Protein AF-A0A017SYC3-F1 (afdb_monomer_lite)

Secondary structure (DSSP, 8-state):
-GGGGS---HHHHHHHHHHHHHHHHHHHS--SGGGHHHHHHHHHHHTT---HHHHHHHH-SS-HHHHHHHHHHHHHHHHHHHHS-HHHHHHHHHHHHHHHHHH-SS-TT-------SSSS-TTSTTHHHHTTS---HHHHHHHHHHHHHTPPPPPPHHHHHHHHHHHHHHHHHHHHHHHHHHSSS--TTGGGSPPTT---TTS----SHHHHHHHHHHHHHHHGGGS-HHHHHHHHHHHHH-SPP--

Foldseek 3Di:
DLVVVDPADPVLVVQLVVLVVVLVVLVVPDPPLCLQLLLLLLVCLLVLAFDLVNSLVSNDDCDPSNVVSLVSQQVSLVSNLVSDDLVRLVSSLVVVLVVDVVQPPPRPPPDDPDDDPDAQDPPDPCRVLVVPFPDDPVLRVQLSVLVVVVDDDDDDPVLVVLQVVVVVVVSVVVSVLSVLSSDPDHRSSVSSDDPPPPDRPDPPDDPDPSVSSSVVSVSSNSSSNSDDSVRSNSSSVCSSVDDDPDD

InterPro domains:
  IPR012899 LTXXQ motif family protein [PF07813] (4-93)

Sequence (247 aa):
MALHELDLTDAQESAIEGALETLRAGMKGERPEGRAPFAVLAAGVRAGKVDVAAVVAKAGTPGAGFEAHRAAVANALQTLHATLTKEQRRALVDTLAARAEAHGPHGKGAGKQGERAGGPPPGGPLGHLLGRLDLDEDQQEAIARVLEADTPAPPSAADHEAMKQHVEAMRVEMRARLESFAADTFDARTFLAPPAGDKAPGGAGVHGPAAHLERMAKTLAAVVPLLEPEQREALAKDLEQGPPRRH

Radius of gyration: 22.49 Å; chains: 1; bounding box: 50×44×57 Å

Organism: NCBI:txid1192034

Structure (mmCIF, N/CA/C/O backbone):
data_AF-A0A017SYC3-F1
#
_entry.id   AF-A0A017SYC3-F1
#
loop_
_atom_site.group_PDB
_atom_site.id
_atom_site.type_symbol
_atom_site.label_atom_id
_atom_site.label_alt_id
_atom_site.label_comp_id
_atom_site.label_asym_id
_atom_site.label_entity_id
_atom_site.label_seq_id
_atom_site.pdbx_PDB_ins_code
_atom_site.Cartn_x
_atom_site.Cartn_y
_atom_site.Cartn_z
_atom_site.occupancy
_atom_site.B_iso_or_equiv
_atom_site.auth_seq_id
_atom_site.auth_comp_id
_atom_site.auth_asym_id
_atom_site.auth_atom_id
_atom_site.pdbx_PDB_model_num
ATOM 1 N N . MET A 1 1 ? 1.951 1.154 17.985 1.00 53.62 1 MET A N 1
ATOM 2 C CA . MET A 1 1 ? 0.527 1.104 17.579 1.00 53.62 1 MET A CA 1
ATOM 3 C C . MET A 1 1 ? -0.288 1.837 18.634 1.00 53.62 1 MET A C 1
ATOM 5 O O . MET A 1 1 ? 0.074 1.710 19.793 1.00 53.62 1 MET A O 1
ATOM 9 N N . ALA A 1 2 ? -1.343 2.570 18.260 1.00 64.69 2 ALA A N 1
ATOM 10 C CA . ALA A 1 2 ? -2.179 3.349 19.194 1.00 64.69 2 ALA A CA 1
ATOM 11 C C . ALA A 1 2 ? -2.864 2.497 20.287 1.00 64.69 2 ALA A C 1
ATOM 13 O O . ALA A 1 2 ? -3.232 3.013 21.331 1.00 64.69 2 ALA A O 1
ATOM 14 N N . LEU A 1 3 ? -2.981 1.182 20.074 1.00 67.62 3 LEU A N 1
ATOM 15 C CA . LEU A 1 3 ? -3.548 0.243 21.047 1.00 67.62 3 LEU A CA 1
ATOM 16 C C . LEU A 1 3 ? -2.735 0.122 22.347 1.00 67.62 3 LEU A C 1
ATOM 18 O O . LEU A 1 3 ? -3.328 -0.154 23.378 1.00 67.62 3 LEU A O 1
ATOM 22 N N . HIS A 1 4 ? -1.417 0.365 22.325 1.00 69.56 4 HIS A N 1
ATOM 23 C CA . HIS A 1 4 ? -0.579 0.306 23.538 1.00 69.56 4 HIS A CA 1
ATOM 24 C C . HIS A 1 4 ? -0.760 1.515 24.467 1.00 69.56 4 HIS A C 1
ATOM 26 O O . HIS A 1 4 ? -0.193 1.542 25.552 1.00 69.56 4 HIS A O 1
ATOM 32 N N . GLU A 1 5 ? -1.488 2.537 24.016 1.00 72.62 5 GLU A N 1
ATOM 33 C CA . GLU A 1 5 ? -1.791 3.735 24.805 1.00 72.62 5 GLU A CA 1
ATOM 34 C C . GLU A 1 5 ? -3.142 3.608 25.530 1.00 72.62 5 GLU A C 1
ATOM 36 O O . GLU A 1 5 ? -3.499 4.483 26.316 1.00 72.62 5 GLU A O 1
ATOM 41 N N . LEU A 1 6 ? -3.895 2.529 25.275 1.00 80.56 6 LEU A N 1
ATOM 42 C CA . LEU A 1 6 ? -5.136 2.219 25.978 1.00 80.56 6 LEU A CA 1
ATOM 43 C C . LEU A 1 6 ? -4.842 1.370 27.216 1.00 80.56 6 LEU A C 1
ATOM 45 O O . LEU A 1 6 ? -4.054 0.430 27.155 1.00 80.56 6 LEU A O 1
ATOM 49 N N . ASP A 1 7 ? -5.540 1.667 28.310 1.00 81.50 7 ASP A N 1
ATOM 50 C CA . ASP A 1 7 ? -5.563 0.810 29.494 1.00 81.50 7 ASP A CA 1
ATOM 51 C C . ASP A 1 7 ? -6.500 -0.377 29.224 1.00 81.50 7 ASP A C 1
ATOM 53 O O . ASP A 1 7 ? -7.728 -0.231 29.235 1.00 81.50 7 ASP A O 1
ATOM 57 N N . LEU A 1 8 ? -5.917 -1.516 28.847 1.00 85.50 8 LEU A N 1
ATOM 58 C CA . LEU A 1 8 ? -6.618 -2.750 28.496 1.00 85.50 8 LEU A CA 1
ATOM 59 C C . LEU A 1 8 ? -6.483 -3.760 29.634 1.00 85.50 8 LEU A C 1
ATOM 61 O O . LEU A 1 8 ? -5.422 -3.906 30.229 1.00 85.50 8 LEU A O 1
ATOM 65 N N . THR A 1 9 ? -7.551 -4.507 29.899 1.00 85.50 9 THR A N 1
ATOM 66 C CA . THR A 1 9 ? -7.460 -5.677 30.787 1.00 85.50 9 THR A CA 1
ATOM 67 C C . THR A 1 9 ? -6.737 -6.832 30.085 1.00 85.50 9 THR A C 1
ATOM 69 O O . THR A 1 9 ? -6.842 -6.962 28.864 1.00 85.50 9 THR A O 1
ATOM 72 N N . ASP A 1 10 ? -6.113 -7.739 30.844 1.00 84.44 10 ASP A N 1
ATOM 73 C CA . ASP A 1 10 ? -5.437 -8.936 30.304 1.00 84.44 10 ASP A CA 1
ATOM 74 C C . ASP A 1 10 ? -6.336 -9.753 29.355 1.00 84.44 10 ASP A C 1
ATOM 76 O O . ASP A 1 10 ? -5.899 -10.274 28.327 1.00 84.44 10 ASP A O 1
ATOM 80 N N . ALA A 1 11 ? -7.633 -9.837 29.674 1.00 83.44 11 ALA A N 1
ATOM 81 C CA . ALA A 1 11 ? -8.617 -10.528 28.846 1.00 83.44 11 ALA A CA 1
ATOM 82 C C . ALA A 1 11 ? -8.867 -9.811 27.506 1.00 83.44 11 ALA A C 1
ATOM 84 O O . ALA A 1 11 ? -9.026 -10.468 26.475 1.00 83.44 11 ALA A O 1
ATOM 85 N N . GLN A 1 12 ? -8.890 -8.474 27.504 1.00 84.56 12 GLN A N 1
ATOM 86 C CA . GLN A 1 12 ? -9.028 -7.678 26.281 1.00 84.56 12 GLN A CA 1
ATOM 87 C C . GLN A 1 12 ? -7.766 -7.768 25.423 1.00 84.56 12 GLN A C 1
ATOM 89 O O . GLN A 1 12 ? -7.869 -7.948 24.210 1.00 84.56 12 GLN A O 1
ATOM 94 N N . GLU A 1 13 ? -6.587 -7.683 26.042 1.00 85.19 13 GLU A N 1
ATOM 95 C CA . GLU A 1 13 ? -5.305 -7.796 25.347 1.00 85.19 13 GLU A CA 1
ATOM 96 C C . GLU A 1 13 ? -5.176 -9.156 24.653 1.00 85.19 13 GLU A C 1
ATOM 98 O O . GLU A 1 13 ? -4.945 -9.206 23.444 1.00 85.19 13 GLU A O 1
ATOM 103 N N . SER A 1 14 ? -5.459 -10.248 25.369 1.00 86.31 14 SER A N 1
ATOM 104 C CA . SER A 1 14 ? -5.422 -11.603 24.812 1.00 86.31 14 SER A CA 1
ATOM 105 C C . SER A 1 14 ? -6.391 -11.791 23.635 1.00 86.31 14 SER A C 1
ATOM 107 O O . SER A 1 14 ? -6.024 -12.367 22.607 1.00 86.31 14 SER A O 1
ATOM 109 N N . ALA A 1 15 ? -7.618 -11.268 23.734 1.00 84.81 15 ALA A N 1
ATOM 110 C CA . ALA A 1 15 ? -8.607 -11.366 22.659 1.00 84.81 15 ALA A CA 1
ATOM 111 C C . ALA A 1 15 ? -8.194 -10.571 21.404 1.00 84.81 15 ALA A C 1
ATOM 113 O O . ALA A 1 15 ? -8.348 -11.053 20.276 1.00 84.81 15 ALA A O 1
ATOM 114 N N . ILE A 1 16 ? -7.649 -9.364 21.591 1.00 87.06 16 ILE A N 1
ATOM 115 C CA . ILE A 1 16 ? -7.169 -8.510 20.497 1.00 87.06 16 ILE A CA 1
ATOM 116 C C . ILE A 1 16 ? -5.940 -9.137 19.837 1.00 87.06 16 ILE A C 1
ATOM 118 O O . ILE A 1 16 ? -5.869 -9.198 18.607 1.00 87.06 16 ILE A O 1
ATOM 122 N N . GLU A 1 17 ? -4.991 -9.638 20.624 1.00 86.19 17 GLU A N 1
ATOM 123 C CA . GLU A 1 17 ? -3.798 -10.299 20.106 1.00 86.19 17 GLU A CA 1
ATOM 124 C C . GLU A 1 17 ? -4.161 -11.544 19.291 1.00 86.19 17 GLU A C 1
ATOM 126 O O . GLU A 1 17 ? -3.721 -11.656 18.147 1.00 86.19 17 GLU A O 1
ATOM 131 N N . GLY A 1 18 ? -5.058 -12.402 19.788 1.00 85.00 18 GLY A N 1
ATOM 132 C CA . GLY A 1 18 ? -5.526 -13.580 19.049 1.00 85.00 18 GLY A CA 1
ATOM 133 C C . GLY A 1 18 ? -6.188 -13.236 17.705 1.00 85.00 18 GLY A C 1
ATOM 134 O O . GLY A 1 18 ? -5.962 -13.914 16.693 1.00 85.00 18 GLY A O 1
ATOM 135 N N . ALA A 1 19 ? -6.954 -12.141 17.643 1.00 85.25 19 ALA A N 1
ATOM 136 C CA . ALA A 1 19 ? -7.528 -11.648 16.389 1.00 85.25 19 ALA A CA 1
ATOM 137 C C . ALA A 1 19 ? -6.443 -11.155 15.411 1.00 85.25 19 ALA A C 1
ATOM 139 O O . ALA A 1 19 ? -6.491 -11.459 14.213 1.00 85.25 19 ALA A O 1
ATOM 140 N N . LEU A 1 20 ? -5.433 -10.435 15.911 1.00 84.19 20 LEU A N 1
ATOM 141 C CA . LEU A 1 20 ? -4.301 -9.961 15.110 1.00 84.19 20 LEU A CA 1
ATOM 142 C C . LEU A 1 20 ? -3.403 -11.109 14.637 1.00 84.19 20 LEU A C 1
ATOM 144 O O . LEU A 1 20 ? -2.907 -11.071 13.510 1.00 84.19 20 LEU A O 1
ATOM 148 N N . GLU A 1 21 ? -3.190 -12.135 15.453 1.00 83.88 21 GLU A N 1
ATOM 149 C CA . GLU A 1 21 ? -2.443 -13.333 15.073 1.00 83.88 21 GLU A CA 1
ATOM 150 C C . GLU A 1 21 ? -3.157 -14.126 13.987 1.00 83.88 21 GLU A C 1
ATOM 152 O O . GLU A 1 21 ? -2.521 -14.505 13.005 1.00 83.88 21 GLU A O 1
ATOM 157 N N . THR A 1 22 ? -4.475 -14.291 14.097 1.00 81.62 22 THR A N 1
ATOM 158 C CA . THR A 1 22 ? -5.296 -14.928 13.057 1.00 81.62 22 THR A CA 1
ATOM 159 C C . THR A 1 22 ? -5.178 -14.174 11.731 1.00 81.62 22 THR A C 1
ATOM 161 O O . THR A 1 22 ? -4.938 -14.780 10.683 1.00 81.62 22 THR A O 1
ATOM 164 N N . LEU A 1 23 ? -5.247 -12.838 11.772 1.00 81.31 23 LEU A N 1
ATOM 165 C CA . LEU A 1 23 ? -5.022 -11.991 10.599 1.00 81.31 23 LEU A CA 1
ATOM 166 C C . LEU A 1 23 ? -3.605 -12.176 10.024 1.00 81.31 23 LEU A C 1
ATOM 168 O O . LEU A 1 23 ? -3.438 -12.344 8.814 1.00 81.31 23 LEU A O 1
ATOM 172 N N . ARG A 1 24 ? -2.571 -12.178 10.876 1.00 79.06 24 ARG A N 1
ATOM 173 C CA . ARG A 1 24 ? -1.169 -12.378 10.465 1.00 79.06 24 ARG A CA 1
ATOM 174 C C . ARG A 1 24 ? -0.931 -13.770 9.880 1.00 79.06 24 ARG A C 1
ATOM 176 O O . ARG A 1 24 ? -0.171 -13.887 8.922 1.00 79.06 24 ARG A O 1
ATOM 183 N N . ALA A 1 25 ? -1.548 -14.811 10.431 1.00 77.06 25 ALA A N 1
ATOM 184 C CA . ALA A 1 25 ? -1.456 -16.180 9.935 1.00 77.06 25 ALA A CA 1
ATOM 185 C C . ALA A 1 25 ? -2.107 -16.308 8.551 1.00 77.06 25 ALA A C 1
ATOM 187 O O . ALA A 1 25 ? -1.487 -16.856 7.641 1.00 77.06 25 ALA A O 1
ATOM 188 N N . GLY A 1 26 ? -3.279 -15.693 8.355 1.00 66.12 26 GLY A N 1
ATOM 189 C CA . GLY A 1 26 ? -3.929 -15.589 7.046 1.00 66.12 26 GLY A CA 1
ATOM 190 C C . GLY A 1 26 ? -3.069 -14.869 6.000 1.00 66.12 26 GLY A C 1
ATOM 191 O O . GLY A 1 26 ? -3.052 -15.274 4.847 1.00 66.12 26 GLY A O 1
ATOM 192 N N . MET A 1 27 ? -2.275 -13.867 6.403 1.00 63.09 27 MET A N 1
ATOM 193 C CA . MET A 1 27 ? -1.317 -13.186 5.513 1.00 63.09 27 MET A CA 1
ATOM 194 C C . MET A 1 27 ? 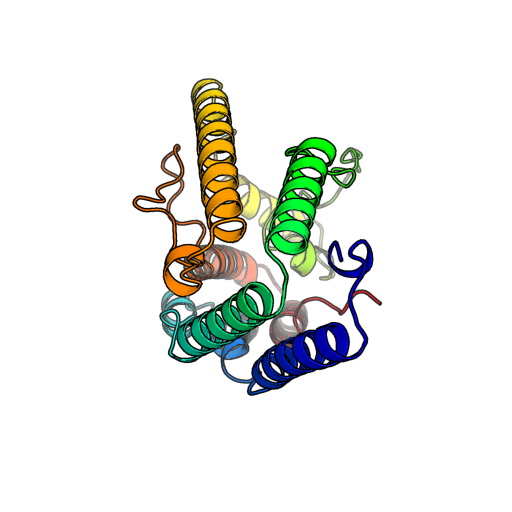-0.027 -13.974 5.229 1.00 63.09 27 MET A C 1
ATOM 196 O O . MET A 1 27 ? 0.715 -13.631 4.307 1.00 63.09 27 MET A O 1
ATOM 200 N N . LYS A 1 28 ? 0.291 -14.996 6.032 1.00 59.69 28 LYS A N 1
ATOM 201 C CA . LYS A 1 28 ? 1.417 -15.908 5.767 1.00 59.69 28 LYS A CA 1
ATOM 202 C C . LYS A 1 28 ? 1.027 -17.027 4.793 1.00 59.69 28 LYS A C 1
ATOM 204 O O . LYS A 1 28 ? 1.926 -17.611 4.188 1.00 59.69 28 LYS A O 1
ATOM 209 N N . GLY A 1 29 ? -0.272 -17.297 4.635 1.00 50.41 29 GLY A N 1
ATOM 210 C CA . GLY A 1 29 ? -0.823 -18.225 3.651 1.00 50.41 29 GLY A CA 1
ATOM 211 C C . GLY A 1 29 ? -0.654 -17.711 2.219 1.00 50.41 29 GLY A C 1
ATOM 212 O O . GLY A 1 29 ? -1.072 -16.608 1.895 1.00 50.41 29 GLY A O 1
ATOM 213 N N . GLU A 1 30 ? 0.007 -18.531 1.403 1.00 45.44 30 GLU A N 1
ATOM 214 C CA . GLU A 1 30 ? 0.160 -18.443 -0.054 1.00 45.44 30 GLU A CA 1
ATOM 215 C C . GLU A 1 30 ? 0.707 -17.125 -0.643 1.00 45.44 30 GLU A C 1
ATOM 217 O O . GLU A 1 30 ? 0.033 -16.292 -1.242 1.00 45.44 30 GLU A O 1
ATOM 222 N N . ARG A 1 31 ? 2.045 -17.058 -0.637 1.00 48.62 31 ARG A N 1
ATOM 223 C CA . ARG A 1 31 ? 2.882 -16.201 -1.495 1.00 48.62 31 ARG A CA 1
ATOM 224 C C . ARG A 1 31 ? 3.213 -16.712 -2.931 1.00 48.62 31 ARG A C 1
ATOM 226 O O . ARG A 1 31 ? 4.224 -16.241 -3.455 1.00 48.62 31 ARG A O 1
ATOM 233 N N . PRO A 1 32 ? 2.474 -17.609 -3.624 1.00 47.69 32 PRO A N 1
ATOM 234 C CA . PRO A 1 32 ? 2.799 -17.942 -5.013 1.00 47.69 32 PRO A CA 1
ATOM 235 C C . PRO A 1 32 ? 2.088 -17.053 -6.054 1.00 47.69 32 PRO A C 1
ATOM 237 O O . PRO A 1 32 ? 2.667 -16.795 -7.106 1.00 47.69 32 PRO A O 1
ATOM 240 N N . GLU A 1 33 ? 0.891 -16.514 -5.782 1.00 47.84 33 GLU A N 1
ATOM 241 C CA . GLU A 1 33 ? 0.093 -15.834 -6.825 1.00 47.84 33 GLU A CA 1
ATOM 242 C C . GLU A 1 33 ? 0.548 -14.394 -7.118 1.00 47.84 33 GLU A C 1
ATOM 244 O O . GLU A 1 33 ? 0.627 -13.987 -8.276 1.00 47.84 33 GLU A O 1
ATOM 249 N N . GLY A 1 34 ? 0.973 -13.641 -6.095 1.00 52.59 34 GLY A N 1
ATOM 250 C CA . GLY A 1 34 ? 1.437 -12.251 -6.250 1.00 52.59 34 GLY A CA 1
ATOM 251 C C . GLY A 1 34 ? 2.749 -12.080 -7.033 1.00 52.59 34 GLY A C 1
ATOM 252 O O . GLY A 1 34 ? 3.128 -10.954 -7.350 1.00 52.59 34 GLY A O 1
ATOM 253 N N . ARG A 1 35 ? 3.453 -13.177 -7.354 1.00 64.19 35 ARG A N 1
ATOM 254 C CA . ARG A 1 35 ? 4.680 -13.176 -8.173 1.00 64.19 35 ARG A CA 1
ATOM 255 C C . ARG A 1 35 ? 4.458 -13.609 -9.619 1.00 64.19 35 ARG A C 1
ATOM 257 O O . ARG A 1 35 ? 5.361 -13.424 -10.429 1.00 64.19 35 ARG A O 1
ATOM 264 N N . ALA A 1 36 ? 3.282 -14.125 -9.975 1.00 70.88 36 ALA A N 1
ATOM 265 C CA . ALA A 1 36 ? 2.998 -14.552 -11.345 1.00 70.88 36 ALA A CA 1
ATOM 266 C C . ALA A 1 36 ? 3.198 -13.438 -12.402 1.00 70.88 36 ALA A C 1
ATOM 268 O O . ALA A 1 36 ? 3.800 -13.728 -13.438 1.00 70.88 36 ALA A O 1
ATOM 269 N N . PRO A 1 37 ? 2.804 -12.167 -12.165 1.00 75.44 37 PRO A N 1
ATOM 270 C CA . PRO A 1 37 ? 3.049 -11.083 -13.123 1.00 75.44 37 PRO A CA 1
ATOM 271 C C . PRO A 1 37 ? 4.541 -10.779 -13.278 1.00 75.44 37 PRO A C 1
ATOM 273 O O . PRO A 1 37 ? 5.021 -10.559 -14.386 1.00 75.44 37 PRO A O 1
ATOM 276 N N . PHE A 1 38 ? 5.283 -10.813 -12.168 1.00 81.50 38 PHE A N 1
ATOM 277 C CA . PHE A 1 38 ? 6.720 -10.542 -12.139 1.00 81.50 38 PHE A CA 1
ATOM 278 C C . PHE A 1 38 ? 7.541 -11.675 -12.762 1.00 81.50 38 PHE A C 1
ATOM 280 O O . PHE A 1 38 ? 8.542 -11.399 -13.411 1.00 81.50 38 PHE A O 1
ATOM 287 N N . ALA A 1 39 ? 7.095 -12.928 -12.648 1.00 84.00 39 ALA A N 1
ATOM 288 C CA . ALA A 1 39 ? 7.710 -14.063 -13.332 1.00 84.00 39 ALA A CA 1
ATOM 289 C C . ALA A 1 39 ? 7.536 -13.974 -14.859 1.00 84.00 39 ALA A C 1
ATOM 291 O O . ALA A 1 39 ? 8.487 -14.200 -15.606 1.00 84.00 39 ALA A O 1
ATOM 292 N N . VAL A 1 40 ? 6.345 -13.586 -15.338 1.00 85.31 40 VAL A N 1
ATOM 293 C CA . VAL A 1 40 ? 6.113 -13.337 -16.774 1.00 85.31 40 VAL A CA 1
ATOM 294 C C . VAL A 1 40 ? 6.944 -12.157 -17.268 1.00 85.31 40 VAL A C 1
ATOM 296 O O . VAL A 1 40 ? 7.548 -12.231 -18.337 1.00 85.31 40 VAL A O 1
ATOM 299 N N . LEU A 1 41 ? 7.031 -11.096 -16.469 1.00 86.88 41 LEU A N 1
ATOM 300 C CA . LEU A 1 41 ? 7.861 -9.940 -16.776 1.00 86.88 41 LEU A CA 1
ATOM 301 C C . LEU A 1 41 ? 9.349 -10.313 -16.852 1.00 86.88 41 LEU A C 1
ATOM 303 O O . LEU A 1 41 ? 10.009 -9.961 -17.824 1.00 86.88 41 LEU A O 1
ATOM 307 N N . ALA A 1 42 ? 9.859 -11.083 -15.889 1.00 88.38 42 ALA A N 1
ATOM 308 C CA . ALA A 1 42 ? 11.234 -11.572 -15.871 1.00 88.38 42 ALA A CA 1
ATOM 309 C C . ALA A 1 42 ? 11.546 -12.464 -17.082 1.00 88.38 42 ALA A C 1
ATOM 311 O O . ALA A 1 42 ? 12.579 -12.291 -17.725 1.00 88.38 42 ALA A O 1
ATOM 312 N N . ALA A 1 43 ? 10.640 -13.374 -17.453 1.00 89.56 43 ALA A N 1
ATOM 313 C CA . ALA A 1 43 ? 10.787 -14.190 -18.657 1.00 89.56 43 ALA A CA 1
ATOM 314 C C . ALA A 1 43 ? 10.848 -13.331 -19.933 1.00 89.56 43 ALA A C 1
ATOM 316 O O . ALA A 1 43 ? 11.709 -13.561 -20.783 1.00 89.56 43 ALA A O 1
ATOM 317 N N . GLY A 1 44 ? 9.992 -12.308 -20.039 1.00 88.94 44 GLY A N 1
ATOM 318 C CA . GLY A 1 44 ? 10.014 -11.350 -21.148 1.00 88.94 44 GLY A CA 1
ATOM 319 C C . GLY A 1 44 ? 11.310 -10.537 -21.212 1.00 88.94 44 GLY A C 1
ATOM 320 O O . GLY A 1 44 ? 11.878 -10.357 -22.288 1.00 88.94 44 GLY A O 1
ATOM 321 N N . VAL A 1 45 ? 11.831 -10.108 -20.058 1.00 91.50 45 VAL A N 1
ATOM 322 C CA . VAL A 1 45 ? 13.128 -9.423 -19.958 1.00 91.50 45 VAL A CA 1
ATOM 323 C C . VAL A 1 45 ? 14.259 -10.326 -20.458 1.00 91.50 45 VAL A C 1
ATOM 325 O O . VAL A 1 45 ? 15.003 -9.903 -21.338 1.00 91.50 45 VAL A O 1
ATOM 328 N N . ARG A 1 46 ? 14.359 -11.583 -19.997 1.00 92.06 46 ARG A N 1
ATOM 329 C CA . ARG A 1 46 ? 15.387 -12.534 -20.482 1.00 92.06 46 ARG A CA 1
ATOM 330 C C . ARG A 1 46 ? 15.306 -12.770 -21.984 1.00 92.06 46 ARG A C 1
ATOM 332 O O . ARG A 1 46 ? 16.327 -12.814 -22.665 1.00 92.06 46 ARG A O 1
ATOM 339 N N . ALA A 1 47 ? 14.085 -12.902 -22.498 1.00 89.94 47 ALA A N 1
ATOM 340 C CA . ALA A 1 47 ? 13.821 -13.111 -23.915 1.00 89.94 47 ALA A CA 1
ATOM 341 C C . ALA A 1 47 ? 14.096 -11.866 -24.777 1.00 89.94 47 ALA A C 1
ATOM 343 O O . ALA A 1 47 ? 14.028 -11.948 -26.002 1.00 89.94 47 ALA A O 1
ATOM 344 N N . GLY A 1 48 ? 14.384 -10.710 -24.168 1.00 89.12 48 GLY A N 1
ATOM 345 C CA . GLY A 1 48 ? 14.591 -9.463 -24.896 1.00 89.12 48 GLY A CA 1
ATOM 346 C C . GLY A 1 48 ? 13.302 -8.794 -25.376 1.00 89.12 48 GLY A C 1
ATOM 347 O O . GLY A 1 48 ? 13.366 -7.842 -26.149 1.00 89.12 48 GLY A O 1
ATOM 348 N N . LYS A 1 49 ? 12.130 -9.287 -24.955 1.00 91.00 49 LYS A N 1
ATOM 349 C CA . LYS A 1 49 ? 10.822 -8.799 -25.398 1.00 91.00 49 LYS A CA 1
ATOM 350 C C . LYS A 1 49 ? 9.760 -9.017 -24.324 1.00 91.00 49 LYS A C 1
ATOM 352 O O . LYS A 1 49 ? 9.407 -10.148 -23.999 1.00 91.00 49 LYS A O 1
ATOM 357 N N . VAL A 1 50 ? 9.197 -7.920 -23.828 1.00 91.56 50 VAL A N 1
ATOM 358 C CA . VAL A 1 50 ? 8.126 -7.936 -22.823 1.00 91.56 50 VAL A CA 1
ATOM 359 C C . VAL A 1 50 ? 6.757 -7.910 -23.505 1.00 91.56 50 VAL A C 1
ATOM 361 O O . VAL A 1 50 ? 6.472 -7.021 -24.305 1.00 91.56 50 VAL A O 1
ATOM 364 N N . ASP A 1 51 ? 5.894 -8.866 -23.160 1.00 90.38 51 ASP A N 1
ATOM 365 C CA . ASP A 1 51 ? 4.478 -8.862 -23.540 1.00 90.38 51 ASP A CA 1
ATOM 366 C C . ASP A 1 51 ? 3.648 -8.189 -22.438 1.00 90.38 51 ASP A C 1
ATOM 368 O O . ASP A 1 51 ? 3.302 -8.791 -21.419 1.00 90.38 51 ASP A O 1
ATOM 372 N N . VAL A 1 52 ? 3.343 -6.908 -22.648 1.00 85.19 52 VAL A N 1
ATOM 373 C CA . VAL A 1 52 ? 2.574 -6.088 -21.701 1.00 85.19 52 VAL A CA 1
ATOM 374 C C . VAL A 1 52 ? 1.189 -6.686 -21.442 1.00 85.19 52 VAL A C 1
ATOM 376 O O . VAL A 1 52 ? 0.733 -6.698 -20.298 1.00 85.19 52 VAL A O 1
ATOM 379 N N . ALA A 1 53 ? 0.528 -7.223 -22.471 1.00 84.19 53 ALA A N 1
ATOM 380 C CA . ALA A 1 53 ? -0.809 -7.787 -22.335 1.00 84.19 53 ALA A CA 1
ATOM 381 C C . ALA A 1 53 ? -0.785 -9.073 -21.497 1.00 84.19 53 ALA A C 1
ATOM 383 O O . ALA A 1 53 ? -1.638 -9.251 -20.626 1.00 84.19 53 ALA A O 1
ATOM 384 N N . ALA A 1 54 ? 0.223 -9.930 -21.686 1.00 83.50 54 ALA A N 1
ATOM 385 C CA . ALA A 1 54 ? 0.404 -11.135 -20.877 1.00 83.50 54 ALA A CA 1
ATOM 386 C C . ALA A 1 54 ? 0.702 -10.815 -19.401 1.00 83.50 54 ALA A C 1
ATOM 388 O O . ALA A 1 54 ? 0.178 -11.488 -18.510 1.00 83.50 54 ALA A O 1
ATOM 389 N N . VAL A 1 55 ? 1.497 -9.773 -19.127 1.00 82.06 55 VAL A N 1
ATOM 390 C CA . VAL A 1 55 ? 1.783 -9.316 -17.754 1.00 82.06 55 VAL A CA 1
ATOM 391 C C . VAL A 1 55 ? 0.514 -8.796 -17.078 1.00 82.06 55 VAL A C 1
ATOM 393 O O . VAL A 1 55 ? 0.206 -9.206 -15.958 1.00 82.06 55 VAL A O 1
ATOM 396 N N . VAL A 1 56 ? -0.263 -7.949 -17.759 1.00 79.38 56 VAL A N 1
ATOM 397 C CA . VAL A 1 56 ? -1.524 -7.406 -17.224 1.00 79.38 56 VAL A CA 1
ATOM 398 C C . VAL A 1 56 ? -2.566 -8.508 -17.020 1.00 79.38 56 VAL A C 1
ATOM 400 O O . VAL A 1 56 ? -3.230 -8.534 -15.988 1.00 79.38 56 VAL A O 1
ATOM 403 N N . ALA A 1 57 ? -2.666 -9.477 -17.933 1.00 77.44 57 ALA A N 1
ATOM 404 C CA . ALA A 1 57 ? -3.564 -10.620 -17.775 1.00 77.44 57 ALA A CA 1
ATOM 405 C C . ALA A 1 57 ? -3.221 -11.475 -16.540 1.00 77.44 57 ALA A C 1
ATOM 407 O O . ALA A 1 57 ? -4.111 -12.060 -15.922 1.00 77.44 57 ALA A O 1
ATOM 408 N N . LYS A 1 58 ? -1.939 -11.539 -16.156 1.00 73.94 58 LYS A N 1
ATOM 409 C CA . LYS A 1 58 ? -1.468 -12.264 -14.965 1.00 73.94 58 LYS A CA 1
ATOM 410 C C . LYS A 1 58 ? -1.508 -11.448 -13.683 1.00 73.94 58 LYS A C 1
ATOM 412 O O . LYS A 1 58 ? -1.505 -12.061 -12.620 1.00 73.94 58 LYS A O 1
ATOM 417 N N . ALA A 1 59 ? -1.590 -10.115 -13.766 1.00 65.38 59 ALA A N 1
ATOM 418 C CA . ALA A 1 59 ? -1.827 -9.234 -12.616 1.00 65.38 59 ALA A CA 1
ATOM 419 C C . ALA A 1 59 ? -3.096 -9.618 -11.840 1.00 65.38 59 ALA A C 1
ATOM 421 O O . ALA A 1 59 ? -3.181 -9.339 -10.646 1.00 65.38 59 ALA A O 1
ATOM 422 N N . GLY A 1 60 ? -4.025 -10.312 -12.509 1.00 56.09 60 GLY A N 1
ATOM 423 C CA . GLY A 1 60 ? -5.273 -10.780 -11.937 1.00 56.09 60 GLY A CA 1
ATOM 424 C C . GLY A 1 60 ? -6.243 -9.629 -11.679 1.00 56.09 60 GLY A C 1
ATOM 425 O O . GLY A 1 60 ? -5.870 -8.486 -11.420 1.00 56.09 60 GLY A O 1
ATOM 426 N N . THR A 1 61 ? -7.533 -9.936 -11.727 1.00 52.06 61 THR A N 1
ATOM 427 C CA . THR A 1 61 ? -8.536 -9.171 -10.977 1.00 52.06 61 THR A CA 1
ATOM 428 C C . THR A 1 61 ? -8.207 -9.337 -9.487 1.00 52.06 61 THR A C 1
ATOM 430 O O . THR A 1 61 ? -7.711 -10.413 -9.150 1.00 52.06 61 THR A O 1
ATOM 433 N N . PRO A 1 62 ? -8.451 -8.361 -8.583 1.00 52.09 62 PRO A N 1
ATOM 434 C CA . PRO A 1 62 ? -8.341 -8.586 -7.139 1.00 52.09 62 PRO A CA 1
ATOM 435 C C . PRO A 1 62 ? -9.138 -9.844 -6.764 1.00 52.09 62 PRO A C 1
ATOM 437 O O . PRO A 1 62 ? -10.365 -9.832 -6.728 1.00 52.09 62 PRO A O 1
ATOM 440 N N . GLY A 1 63 ? -8.432 -10.968 -6.653 1.00 54.88 63 GLY A N 1
ATOM 441 C CA . GLY A 1 63 ? -9.027 -12.296 -6.586 1.00 54.88 63 GLY A CA 1
ATOM 442 C C . GLY A 1 63 ? -9.501 -12.603 -5.177 1.00 54.88 63 GLY A C 1
ATOM 443 O O . GLY A 1 63 ? -9.313 -11.802 -4.263 1.00 54.88 63 GLY A O 1
ATOM 444 N N . ALA A 1 64 ? -10.069 -13.794 -4.988 1.00 53.59 64 ALA A N 1
ATOM 445 C CA . ALA A 1 64 ? -10.614 -14.282 -3.720 1.00 53.59 64 ALA A CA 1
ATOM 446 C C . ALA A 1 64 ? -9.707 -14.038 -2.492 1.00 53.59 64 ALA A C 1
ATOM 448 O O . ALA A 1 64 ? -10.227 -13.847 -1.399 1.00 53.59 64 ALA A O 1
ATOM 449 N N . GLY A 1 65 ? -8.380 -13.963 -2.662 1.00 59.97 65 GLY A N 1
ATOM 450 C CA . GLY A 1 65 ? -7.438 -13.580 -1.605 1.00 59.97 65 GLY A CA 1
ATOM 451 C C . GLY A 1 65 ? -7.594 -12.143 -1.082 1.00 59.97 65 GLY A C 1
ATOM 452 O O . GLY A 1 65 ? -7.468 -11.927 0.120 1.00 59.97 65 GLY A O 1
ATOM 453 N N . PHE A 1 66 ? -7.921 -11.160 -1.931 1.00 66.06 66 PHE A N 1
ATOM 454 C CA . PHE A 1 66 ? -8.185 -9.781 -1.497 1.00 66.06 66 PHE A CA 1
ATOM 455 C C . PHE A 1 66 ? -9.489 -9.686 -0.704 1.00 66.06 66 PHE A C 1
ATOM 457 O O . PHE A 1 66 ? -9.517 -9.071 0.358 1.00 66.06 66 PHE A O 1
ATOM 464 N N . GLU A 1 67 ? -10.551 -10.345 -1.172 1.00 68.44 67 GLU A N 1
ATOM 465 C CA . GLU A 1 67 ? -11.830 -10.386 -0.455 1.00 68.44 67 GLU A CA 1
ATOM 466 C C . GLU A 1 67 ? -11.736 -11.202 0.840 1.00 68.44 67 GLU A C 1
ATOM 468 O O . GLU A 1 67 ? -12.247 -10.772 1.872 1.00 68.44 67 GLU A O 1
ATOM 473 N N . ALA A 1 68 ? -11.014 -12.327 0.844 1.00 72.19 68 ALA A N 1
ATOM 474 C CA . ALA A 1 68 ? -10.736 -13.094 2.057 1.00 72.19 68 ALA A CA 1
ATOM 475 C C . ALA A 1 68 ? -9.908 -12.280 3.061 1.00 72.19 68 ALA A C 1
ATOM 477 O O . ALA A 1 68 ? -10.212 -12.277 4.254 1.00 72.19 68 ALA A O 1
ATOM 478 N N . HIS A 1 69 ? -8.905 -11.536 2.588 1.00 76.00 69 HIS A N 1
ATOM 479 C CA . HIS A 1 69 ? -8.138 -10.623 3.427 1.00 76.00 69 HIS A CA 1
ATOM 480 C C . HIS A 1 69 ? -9.019 -9.504 3.986 1.00 76.00 69 HIS A C 1
ATOM 482 O O . HIS A 1 69 ? -9.024 -9.274 5.192 1.00 76.00 69 HIS A O 1
ATOM 488 N N . ARG A 1 70 ? -9.818 -8.846 3.141 1.00 80.44 70 ARG A N 1
ATOM 489 C CA . ARG A 1 70 ? -10.750 -7.795 3.560 1.00 80.44 70 ARG A CA 1
ATOM 490 C C . ARG A 1 70 ? -11.758 -8.320 4.579 1.00 80.44 70 ARG A C 1
ATOM 492 O O . ARG A 1 70 ? -12.020 -7.639 5.565 1.00 80.44 70 ARG A O 1
ATOM 499 N N . ALA A 1 71 ? -12.266 -9.537 4.398 1.00 83.75 71 ALA A N 1
ATOM 500 C CA . ALA A 1 71 ? -13.131 -10.205 5.364 1.00 83.75 71 ALA A CA 1
ATOM 501 C C . ALA A 1 71 ? -12.404 -10.503 6.687 1.00 83.75 71 ALA A C 1
ATOM 503 O O . ALA A 1 71 ? -12.967 -10.261 7.753 1.00 83.75 71 ALA A O 1
ATOM 504 N N . ALA A 1 72 ? -11.151 -10.965 6.645 1.00 84.56 72 ALA A N 1
ATOM 505 C CA . ALA A 1 72 ? -10.345 -11.198 7.843 1.00 84.56 72 ALA A CA 1
ATOM 506 C C . ALA A 1 72 ? -10.060 -9.896 8.613 1.00 84.56 72 ALA A C 1
ATOM 508 O O . ALA A 1 72 ? -10.194 -9.866 9.836 1.00 84.56 72 ALA A O 1
ATOM 509 N N . VAL A 1 73 ? -9.735 -8.805 7.909 1.00 85.88 73 VAL A N 1
ATOM 510 C CA . VAL A 1 73 ? -9.565 -7.473 8.513 1.00 85.88 73 VAL A CA 1
ATOM 511 C C . VAL A 1 73 ? -10.889 -6.980 9.094 1.00 85.88 73 VAL A C 1
ATOM 513 O O . VAL A 1 73 ? -10.902 -6.484 10.217 1.00 85.88 73 VAL A O 1
ATOM 516 N N . ALA A 1 74 ? -12.005 -7.156 8.378 1.00 90.12 74 ALA A N 1
ATOM 517 C CA . ALA A 1 74 ? -13.325 -6.780 8.875 1.00 90.12 74 ALA A CA 1
ATOM 518 C C . ALA A 1 74 ? -13.639 -7.504 10.192 1.00 90.12 74 ALA A C 1
ATOM 520 O O . ALA A 1 74 ? -14.022 -6.871 11.169 1.00 90.12 74 ALA A O 1
ATOM 521 N N . ASN A 1 75 ? -13.400 -8.816 10.250 1.00 89.31 75 ASN A N 1
ATOM 522 C CA . ASN A 1 75 ? -13.612 -9.602 11.462 1.00 89.31 75 ASN A CA 1
ATOM 523 C C . ASN A 1 75 ? -12.718 -9.124 12.616 1.00 89.31 75 ASN A C 1
ATOM 525 O O . ASN A 1 75 ? -13.212 -8.945 13.723 1.00 89.31 75 ASN A O 1
ATOM 529 N N . ALA A 1 76 ? -11.433 -8.858 12.365 1.00 89.50 76 ALA A N 1
ATOM 530 C CA . ALA A 1 76 ? -10.523 -8.354 13.393 1.00 89.50 76 ALA A CA 1
ATOM 531 C C . ALA A 1 76 ? -10.955 -6.978 13.936 1.00 89.50 76 ALA A C 1
ATOM 533 O O . ALA A 1 76 ? -10.945 -6.767 15.148 1.00 89.50 76 ALA A O 1
ATOM 534 N N . LEU A 1 77 ? -11.385 -6.059 13.063 1.00 92.50 77 LEU A N 1
ATOM 535 C CA . LEU A 1 77 ? -11.910 -4.750 13.469 1.00 92.50 77 LEU A CA 1
ATOM 536 C C . LEU A 1 77 ? -13.222 -4.875 14.250 1.00 92.50 77 LEU A C 1
ATOM 538 O O . LEU A 1 77 ? -13.428 -4.144 15.217 1.00 92.50 77 LEU A O 1
ATOM 542 N N . GLN A 1 78 ? -14.089 -5.810 13.860 1.00 93.19 78 GLN A N 1
ATOM 543 C CA . GLN A 1 78 ? -15.333 -6.082 14.572 1.00 93.19 78 GLN A CA 1
ATOM 544 C C . GLN A 1 78 ? -15.064 -6.629 15.980 1.00 93.19 78 GLN A C 1
ATOM 546 O O . GLN A 1 78 ? -15.670 -6.162 16.942 1.00 93.19 78 GLN A O 1
ATOM 551 N N . THR A 1 79 ? -14.125 -7.572 16.117 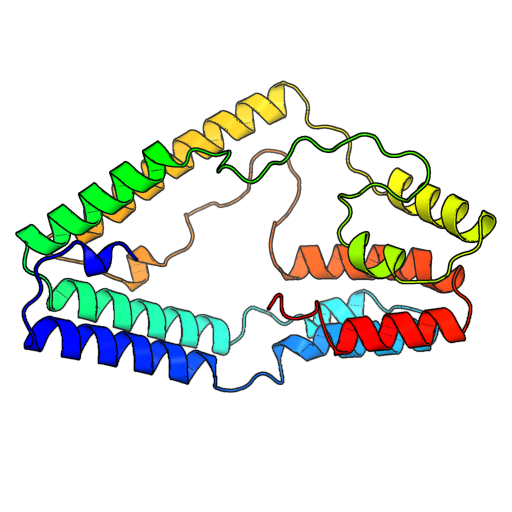1.00 90.44 79 THR A N 1
ATOM 552 C CA . THR A 1 79 ? -13.692 -8.103 17.418 1.00 90.44 79 THR A CA 1
ATOM 553 C C . THR A 1 79 ? -13.090 -7.006 18.287 1.00 90.44 79 THR A C 1
ATOM 555 O O . THR A 1 79 ? -13.435 -6.909 19.463 1.00 90.44 79 THR A O 1
ATOM 558 N N . LEU A 1 80 ? -12.239 -6.146 17.717 1.00 92.50 80 LEU A N 1
ATOM 559 C CA . LEU A 1 80 ? -11.657 -5.014 18.435 1.00 92.50 80 LEU A CA 1
ATOM 560 C C . LEU A 1 80 ? -12.751 -4.084 18.977 1.00 92.50 80 LEU A C 1
ATOM 562 O O . LEU A 1 80 ? -12.751 -3.768 20.161 1.00 92.50 80 LEU A O 1
ATOM 566 N N . HIS A 1 81 ? -13.713 -3.690 18.141 1.00 94.44 81 HIS A N 1
ATOM 567 C CA . HIS A 1 81 ? -14.829 -2.835 18.554 1.00 94.44 81 HIS A CA 1
ATOM 568 C C . HIS A 1 81 ? -15.666 -3.457 19.678 1.00 94.44 81 HIS A C 1
ATOM 570 O O . HIS A 1 81 ? -15.943 -2.789 20.671 1.00 94.44 81 HIS A O 1
ATOM 576 N N . ALA A 1 82 ? -16.014 -4.741 19.548 1.00 93.19 82 ALA A N 1
ATOM 577 C CA . ALA A 1 82 ? -16.835 -5.456 20.524 1.00 93.19 82 ALA A CA 1
ATOM 578 C C . ALA A 1 82 ? -16.128 -5.673 21.874 1.00 93.19 82 ALA A C 1
ATOM 580 O O . ALA A 1 82 ? -16.787 -5.751 22.907 1.00 93.19 82 ALA A O 1
ATOM 581 N N . THR A 1 83 ? -14.797 -5.779 21.861 1.00 92.31 83 THR A N 1
ATOM 582 C CA . THR A 1 83 ? -13.977 -6.030 23.058 1.00 92.31 83 THR A CA 1
ATOM 583 C C . THR A 1 83 ? -13.718 -4.753 23.859 1.00 92.31 83 THR A C 1
ATOM 585 O O . THR A 1 83 ? -13.573 -4.803 25.081 1.00 92.31 83 THR A O 1
ATOM 588 N N . LEU A 1 84 ? -13.655 -3.603 23.186 1.00 92.62 84 LEU A N 1
ATOM 589 C CA . LEU A 1 84 ? -13.393 -2.314 23.817 1.00 92.62 84 LEU A CA 1
ATOM 590 C C . LEU A 1 84 ? -14.668 -1.698 24.414 1.00 92.62 84 LEU A C 1
ATOM 592 O O . LEU A 1 84 ? -15.748 -1.694 23.808 1.00 92.62 84 LEU A O 1
ATOM 596 N N . THR A 1 85 ? -14.529 -1.078 25.586 1.00 91.94 85 THR A N 1
ATOM 597 C CA . THR A 1 85 ? -15.592 -0.242 26.156 1.00 91.94 85 THR A CA 1
ATOM 598 C C . THR A 1 85 ? -15.854 0.970 25.263 1.00 91.94 85 THR A C 1
ATOM 600 O O . THR A 1 85 ? -15.068 1.306 24.372 1.00 91.94 85 THR A O 1
ATOM 603 N N . LYS A 1 86 ? -16.975 1.656 25.490 1.00 92.06 86 LYS A N 1
ATOM 604 C CA . LYS A 1 86 ? -17.318 2.870 24.740 1.00 92.06 86 LYS A CA 1
ATOM 605 C C . LYS A 1 86 ? -16.250 3.954 24.912 1.00 92.06 86 LYS A C 1
ATOM 607 O O . LYS A 1 86 ? -15.857 4.607 23.948 1.00 92.06 86 LYS A O 1
ATOM 612 N N . GLU A 1 87 ? -15.739 4.089 26.128 1.00 90.62 87 GLU A N 1
ATOM 613 C CA . GLU A 1 87 ? -14.697 5.041 26.502 1.00 90.62 87 GLU A CA 1
ATOM 614 C C . GLU A 1 87 ? -13.371 4.693 25.816 1.00 90.62 87 GLU A C 1
ATOM 616 O O . GLU A 1 87 ? -12.727 5.573 25.249 1.00 90.62 87 GLU A O 1
ATOM 621 N N . GLN A 1 88 ? -12.997 3.408 25.779 1.00 91.56 88 GLN A N 1
ATOM 622 C CA . GLN A 1 88 ? -11.787 2.943 25.094 1.00 91.56 88 GLN A CA 1
ATOM 623 C C . GLN A 1 88 ? -11.882 3.124 23.570 1.00 91.56 88 GLN A C 1
ATOM 625 O O . GLN A 1 88 ? -10.911 3.538 22.936 1.00 91.56 88 GLN A O 1
ATOM 630 N N . ARG A 1 89 ? -13.053 2.871 22.965 1.00 93.62 89 ARG A N 1
ATOM 631 C CA . ARG A 1 89 ? -13.293 3.135 21.534 1.00 93.62 89 ARG A CA 1
ATOM 632 C C . ARG A 1 89 ? -13.132 4.615 21.203 1.00 93.62 89 ARG A C 1
ATOM 634 O O . ARG A 1 89 ? -12.489 4.948 20.209 1.00 93.62 89 ARG A O 1
ATOM 641 N N . ARG A 1 90 ? -13.678 5.498 22.047 1.00 93.25 90 ARG A N 1
ATOM 642 C CA . ARG A 1 90 ? -13.537 6.951 21.898 1.00 93.25 90 ARG A CA 1
ATOM 643 C C . ARG A 1 90 ? -12.082 7.392 22.014 1.00 93.25 90 ARG A C 1
ATOM 645 O O . ARG A 1 90 ? -11.594 8.054 21.106 1.00 93.25 90 ARG A O 1
ATOM 652 N N . ALA A 1 91 ? -11.381 6.947 23.056 1.00 90.62 91 ALA A N 1
ATOM 653 C CA . ALA A 1 91 ? -9.967 7.256 23.252 1.00 90.62 91 ALA A CA 1
ATOM 654 C C . ALA A 1 91 ? -9.107 6.809 22.057 1.00 90.62 91 ALA A C 1
ATOM 656 O O . ALA A 1 91 ? -8.249 7.559 21.599 1.00 90.62 91 ALA A O 1
ATOM 657 N N . LEU A 1 92 ? -9.379 5.629 21.488 1.00 90.38 92 LEU A N 1
ATOM 658 C CA . LEU A 1 92 ? -8.673 5.152 20.298 1.00 90.38 92 LEU A CA 1
ATOM 659 C C . LEU A 1 92 ? -8.896 6.066 19.086 1.00 90.38 92 LEU A C 1
ATOM 661 O O . LEU A 1 92 ? -7.939 6.395 18.384 1.00 90.38 92 LEU A O 1
ATOM 665 N N . VAL A 1 93 ? -10.143 6.472 18.833 1.00 91.00 93 VAL A N 1
ATOM 666 C CA . VAL A 1 93 ? -10.483 7.387 17.731 1.00 91.00 93 VAL A CA 1
ATOM 667 C C . VAL A 1 93 ? -9.805 8.742 17.919 1.00 91.00 93 VAL A C 1
ATOM 669 O O . VAL A 1 93 ? -9.206 9.247 16.969 1.00 91.00 93 VAL A O 1
ATOM 672 N N . ASP A 1 94 ? -9.821 9.287 19.134 1.00 89.25 94 ASP A N 1
ATOM 673 C CA . ASP A 1 94 ? -9.199 10.573 19.451 1.00 89.25 94 ASP A CA 1
ATOM 674 C C . ASP A 1 94 ? -7.674 10.524 19.247 1.00 89.25 94 ASP A C 1
ATOM 676 O O . ASP A 1 94 ? -7.106 11.405 18.595 1.00 89.25 94 ASP A O 1
ATOM 680 N N . THR A 1 95 ? -7.009 9.453 19.698 1.00 87.56 95 THR A N 1
ATOM 681 C CA . THR A 1 95 ? -5.572 9.232 19.461 1.00 87.56 95 THR A CA 1
ATOM 682 C C . THR A 1 95 ? -5.254 9.106 17.970 1.00 87.56 95 THR A C 1
ATOM 684 O O . THR A 1 95 ? -4.273 9.682 17.489 1.00 87.56 95 THR A O 1
ATOM 687 N N . LEU A 1 96 ? -6.070 8.374 17.203 1.00 86.25 96 LEU A N 1
ATOM 688 C CA . LEU A 1 96 ? -5.874 8.223 15.758 1.00 86.25 96 LEU A CA 1
ATOM 689 C C . LEU A 1 96 ? -6.071 9.548 15.012 1.00 86.25 96 LEU A C 1
ATOM 691 O O . LEU A 1 96 ? -5.266 9.868 14.135 1.00 86.25 96 LEU A O 1
ATOM 695 N N . ALA A 1 97 ? -7.084 10.332 15.380 1.00 84.00 97 ALA A N 1
ATOM 696 C CA . ALA A 1 97 ? -7.328 11.653 14.813 1.00 84.00 97 ALA A CA 1
ATOM 697 C C . ALA A 1 97 ? -6.174 12.615 15.133 1.00 84.00 97 ALA A C 1
ATOM 699 O O . ALA A 1 97 ? -5.612 13.223 14.224 1.00 84.00 97 ALA A O 1
ATOM 700 N N . ALA A 1 98 ? -5.740 12.682 16.396 1.00 83.19 98 ALA A N 1
ATOM 701 C CA . ALA A 1 98 ? -4.609 13.512 16.807 1.00 83.19 98 ALA A CA 1
ATOM 702 C C . ALA A 1 98 ? -3.320 13.137 16.059 1.00 83.19 98 ALA A C 1
ATOM 704 O O . ALA A 1 98 ? -2.562 14.008 15.632 1.00 83.19 98 ALA A O 1
ATOM 705 N N . ARG A 1 99 ? -3.086 11.838 15.841 1.00 79.94 99 ARG A N 1
ATOM 706 C CA . ARG A 1 99 ? -1.935 11.346 15.081 1.00 79.94 99 ARG A CA 1
ATOM 707 C C . ARG A 1 99 ? -2.019 11.699 13.595 1.00 79.94 99 ARG A C 1
ATOM 709 O O . ARG A 1 99 ? -0.990 12.021 13.001 1.00 79.94 99 ARG A O 1
ATOM 716 N N . ALA A 1 100 ? -3.207 11.642 12.997 1.00 75.00 100 ALA A N 1
ATOM 717 C CA . ALA A 1 100 ? -3.418 12.045 11.609 1.00 75.00 100 ALA A CA 1
ATOM 718 C C . ALA A 1 100 ? -3.120 13.542 11.408 1.00 75.00 100 ALA A C 1
ATOM 720 O O . ALA A 1 100 ? -2.384 13.898 10.486 1.00 75.00 100 ALA A O 1
ATOM 721 N N . GLU A 1 101 ? -3.592 14.395 12.321 1.00 75.69 101 GLU A N 1
ATOM 722 C CA . GLU A 1 101 ? -3.299 15.836 12.321 1.00 75.69 101 GLU A CA 1
ATOM 723 C C . GLU A 1 101 ? -1.807 16.121 12.550 1.00 75.69 101 GLU A C 1
ATOM 725 O O . GLU A 1 101 ? -1.205 16.939 11.854 1.00 75.69 101 GLU A O 1
ATOM 730 N N . ALA A 1 102 ? -1.170 15.396 13.475 1.00 71.44 102 ALA A N 1
ATOM 731 C CA . ALA A 1 102 ? 0.246 15.575 13.793 1.00 71.44 102 ALA A CA 1
ATOM 732 C C . ALA A 1 102 ? 1.194 15.160 12.652 1.00 71.44 102 ALA A C 1
ATOM 734 O O . ALA A 1 102 ? 2.313 15.673 12.571 1.00 71.44 102 ALA A O 1
ATOM 735 N N . HIS A 1 103 ? 0.788 14.229 11.782 1.00 59.31 103 HIS A N 1
ATOM 736 C CA . HIS A 1 103 ? 1.654 13.724 10.714 1.00 59.31 103 HIS A CA 1
ATOM 737 C C . HIS A 1 103 ? 1.467 14.392 9.352 1.00 59.31 103 HIS A C 1
ATOM 739 O O . HIS A 1 103 ? 2.397 14.298 8.551 1.00 59.31 103 HIS A O 1
ATOM 745 N N . GLY A 1 104 ? 0.366 15.111 9.107 1.00 53.59 104 GLY A N 1
ATOM 746 C CA . GLY A 1 104 ? 0.140 15.879 7.877 1.00 53.59 104 GLY A CA 1
ATOM 747 C C . GLY A 1 104 ? 0.338 15.087 6.563 1.00 53.59 104 GLY A C 1
ATOM 748 O O . GLY A 1 104 ? 0.649 13.899 6.560 1.00 53.59 104 GLY A O 1
ATOM 749 N N . PRO A 1 105 ? 0.188 15.722 5.388 1.00 49.69 105 PRO A N 1
ATOM 750 C CA . PRO A 1 105 ? 0.417 15.065 4.097 1.00 49.69 105 PRO A CA 1
ATOM 751 C C . PRO A 1 105 ? 1.918 14.907 3.769 1.00 49.69 105 PRO A C 1
ATOM 753 O O . PRO A 1 105 ? 2.286 14.289 2.773 1.00 49.69 105 PRO A O 1
ATOM 756 N N . HIS A 1 106 ? 2.800 15.446 4.617 1.00 45.34 106 HIS A N 1
ATOM 757 C CA . HIS A 1 106 ? 4.252 15.381 4.485 1.00 45.34 106 HIS A CA 1
ATOM 758 C C . HIS A 1 106 ? 4.873 14.920 5.805 1.00 45.34 106 HIS A C 1
ATOM 760 O O . HIS A 1 106 ? 5.533 15.686 6.510 1.00 45.34 106 HIS A O 1
ATOM 766 N N . GLY A 1 107 ? 4.661 13.651 6.153 1.00 36.69 107 GLY A N 1
ATOM 767 C CA . GLY A 1 107 ? 5.412 13.019 7.233 1.00 36.69 107 GLY A CA 1
ATOM 768 C C . GLY A 1 107 ? 6.922 13.195 7.018 1.00 36.69 107 GLY A C 1
ATOM 769 O O . GLY A 1 107 ? 7.407 13.161 5.883 1.00 36.69 107 GLY A O 1
ATOM 770 N N . LYS A 1 108 ? 7.671 13.410 8.110 1.00 35.50 108 LYS A N 1
ATOM 771 C CA . LYS A 1 108 ? 9.136 13.565 8.109 1.00 35.50 108 LYS A CA 1
ATOM 772 C C . LYS A 1 108 ? 9.799 12.363 7.422 1.00 35.50 108 LYS A C 1
ATOM 774 O O . LYS A 1 108 ? 9.995 11.320 8.031 1.00 35.50 108 LYS A O 1
ATOM 779 N N . GLY A 1 109 ? 10.106 12.515 6.142 1.00 35.53 109 GLY A N 1
ATOM 780 C CA . GLY A 1 109 ? 10.558 11.432 5.269 1.00 35.53 109 GLY A CA 1
ATOM 781 C C . GLY A 1 109 ? 10.687 11.858 3.808 1.00 35.53 109 GLY A C 1
ATOM 782 O O . GLY A 1 109 ? 11.465 11.256 3.074 1.00 35.53 109 GLY A O 1
ATOM 783 N N . ALA A 1 110 ? 10.032 12.954 3.405 1.00 35.56 110 ALA A N 1
ATOM 784 C CA . ALA A 1 110 ? 10.399 13.707 2.207 1.00 35.56 110 ALA A CA 1
ATOM 785 C C . ALA A 1 110 ? 11.733 14.439 2.453 1.00 35.56 110 ALA A C 1
ATOM 787 O O . ALA A 1 110 ? 11.785 15.651 2.664 1.00 35.56 110 ALA A O 1
ATOM 788 N N . GLY A 1 111 ? 12.823 13.671 2.535 1.00 33.47 111 GLY A N 1
ATOM 789 C CA . GLY A 1 111 ? 14.171 14.216 2.526 1.00 33.47 111 GLY A CA 1
ATOM 790 C C . GLY A 1 111 ? 14.334 15.077 1.280 1.00 33.47 111 GLY A C 1
ATOM 791 O O . GLY A 1 111 ? 13.954 14.657 0.189 1.00 33.47 111 GLY A O 1
ATOM 792 N N . LYS A 1 112 ? 14.859 16.293 1.460 1.00 35.25 112 LYS A N 1
ATOM 793 C CA . LYS A 1 112 ? 15.241 17.175 0.357 1.00 35.25 112 LYS A CA 1
ATOM 794 C C . LYS A 1 112 ? 16.079 16.364 -0.629 1.00 35.25 112 LYS A C 1
ATOM 796 O O . LYS A 1 112 ? 17.143 15.869 -0.260 1.00 35.25 112 LYS A O 1
ATOM 801 N N . GLN A 1 113 ? 15.555 16.181 -1.836 1.00 35.97 113 GLN A N 1
ATOM 802 C CA . GLN A 1 113 ? 16.230 15.484 -2.920 1.00 35.97 113 GLN A CA 1
ATOM 803 C C . GLN A 1 113 ? 17.467 16.319 -3.264 1.00 35.97 113 GLN A C 1
ATOM 805 O O . GLN A 1 113 ? 17.355 17.401 -3.830 1.00 35.97 113 GLN A O 1
ATOM 810 N N . GLY A 1 114 ? 18.632 15.889 -2.781 1.00 32.91 114 GLY A N 1
ATOM 811 C CA . GLY A 1 114 ? 19.894 16.540 -3.098 1.00 32.91 114 GLY A CA 1
ATOM 812 C C . GLY A 1 114 ? 20.201 16.337 -4.574 1.00 32.91 114 GLY A C 1
ATOM 813 O O . GLY A 1 114 ? 20.193 15.202 -5.049 1.00 32.91 114 GLY A O 1
ATOM 814 N N . GLU A 1 115 ? 20.472 17.429 -5.280 1.00 31.97 115 GLU A N 1
ATOM 815 C CA . GLU A 1 115 ? 21.040 17.413 -6.623 1.00 31.97 115 GLU A CA 1
ATOM 816 C C . GLU A 1 115 ? 22.373 16.651 -6.584 1.00 31.97 115 GLU A C 1
ATOM 818 O O . GLU A 1 115 ? 23.364 17.110 -6.015 1.00 31.97 115 GLU A O 1
ATOM 823 N N . ARG A 1 116 ? 22.396 15.445 -7.157 1.00 34.09 116 ARG A N 1
ATOM 824 C CA . ARG A 1 116 ? 23.631 14.754 -7.529 1.00 34.09 116 ARG A CA 1
ATOM 825 C C . ARG A 1 116 ? 23.660 14.608 -9.041 1.00 34.09 116 ARG A C 1
ATOM 827 O O . ARG A 1 116 ? 22.687 14.172 -9.646 1.00 34.09 116 ARG A O 1
ATOM 834 N N . ALA A 1 117 ? 24.792 14.997 -9.613 1.00 34.69 117 ALA A N 1
ATOM 835 C CA . ALA A 1 117 ? 25.098 14.867 -11.025 1.00 34.69 117 ALA A CA 1
ATOM 836 C C . ALA A 1 117 ? 25.216 13.387 -11.436 1.00 34.69 117 ALA A C 1
ATOM 838 O O . ALA A 1 117 ? 25.860 12.611 -10.730 1.00 34.69 117 ALA A O 1
ATOM 839 N N . GLY A 1 118 ? 24.639 13.040 -12.593 1.00 39.53 118 GLY A N 1
ATOM 840 C CA . GLY A 1 118 ? 25.053 11.882 -13.396 1.00 39.53 118 GLY A CA 1
ATOM 841 C C . GLY A 1 118 ? 24.364 10.539 -13.132 1.00 39.53 118 GLY A C 1
ATOM 842 O O . GLY A 1 118 ? 25.048 9.531 -13.022 1.00 39.53 118 GLY A O 1
ATOM 843 N N . GLY A 1 119 ? 23.032 10.488 -13.050 1.00 40.38 119 GLY A N 1
ATOM 844 C CA . GLY A 1 119 ? 22.286 9.222 -13.093 1.00 40.38 119 GLY A CA 1
ATOM 845 C C . GLY A 1 119 ? 20.797 9.434 -13.389 1.00 40.38 119 GLY A C 1
ATOM 846 O O . GLY A 1 119 ? 20.303 10.546 -13.175 1.00 40.38 119 GLY A O 1
ATOM 847 N N . PRO A 1 120 ? 20.070 8.412 -13.888 1.00 37.97 120 PRO A N 1
ATOM 848 C CA . PRO A 1 120 ? 18.649 8.539 -14.203 1.00 37.97 120 PRO A CA 1
ATOM 849 C C . PRO A 1 120 ? 17.852 9.005 -12.969 1.00 37.97 120 PRO A C 1
ATOM 851 O O . PRO A 1 120 ? 18.164 8.606 -11.841 1.00 37.97 120 PRO A O 1
ATOM 854 N N . PRO A 1 121 ? 16.839 9.872 -13.153 1.00 39.00 121 PRO A N 1
ATOM 855 C CA . PRO A 1 121 ? 16.227 10.619 -12.062 1.00 39.00 121 PRO A CA 1
ATOM 856 C C . PRO A 1 121 ? 15.632 9.693 -10.983 1.00 39.00 121 PRO A C 1
ATOM 858 O O . PRO A 1 121 ? 14.917 8.733 -11.303 1.00 39.00 121 PRO A O 1
ATOM 861 N N . PRO A 1 122 ? 15.871 9.979 -9.687 1.00 36.56 122 PRO A N 1
ATOM 862 C CA . PRO A 1 122 ? 15.394 9.159 -8.582 1.00 36.56 122 PRO A CA 1
ATOM 863 C C . PRO A 1 122 ? 13.902 9.424 -8.353 1.00 36.56 122 PRO A C 1
ATOM 865 O O . PRO A 1 122 ? 13.514 10.177 -7.465 1.00 36.56 122 PRO A O 1
ATOM 868 N N . GLY A 1 123 ? 13.042 8.827 -9.173 1.00 43.34 123 GLY A N 1
ATOM 869 C CA . GLY A 1 123 ? 11.592 8.990 -9.027 1.00 43.34 123 GLY A CA 1
ATOM 870 C C . GLY A 1 123 ? 10.728 8.127 -9.941 1.00 43.34 123 GLY A C 1
ATOM 871 O O . GLY A 1 123 ? 9.542 7.962 -9.668 1.00 43.34 123 GLY A O 1
ATOM 872 N N . GLY A 1 124 ? 11.300 7.536 -10.994 1.00 52.47 124 GLY A N 1
ATOM 873 C CA . GLY A 1 124 ? 10.567 6.624 -11.870 1.00 52.47 124 GLY A CA 1
ATOM 874 C C . GLY A 1 124 ? 10.331 5.244 -11.232 1.00 52.47 124 GLY A C 1
ATOM 875 O O . GLY A 1 124 ? 11.151 4.793 -10.425 1.00 52.47 124 GLY A O 1
ATOM 876 N N . PRO A 1 125 ? 9.269 4.513 -11.628 1.00 51.78 125 PRO A N 1
ATOM 877 C CA . PRO A 1 125 ? 8.947 3.181 -11.097 1.00 51.78 125 PRO A CA 1
ATOM 878 C C . PRO A 1 125 ? 10.090 2.155 -11.243 1.00 51.78 125 PRO A C 1
ATOM 880 O O . PRO A 1 125 ? 10.141 1.188 -10.489 1.00 51.78 125 PRO A O 1
ATOM 883 N N . LEU A 1 126 ? 11.041 2.392 -12.155 1.00 64.44 126 LEU A N 1
ATOM 884 C CA . LEU A 1 126 ? 12.191 1.522 -12.421 1.00 64.44 126 LEU A CA 1
ATOM 885 C C . LEU A 1 126 ? 13.544 2.063 -11.933 1.00 64.44 126 LEU A C 1
ATOM 887 O O . LEU A 1 126 ? 14.542 1.360 -12.070 1.00 64.44 126 LEU A O 1
ATOM 891 N N . GLY A 1 127 ? 13.615 3.268 -11.351 1.00 65.19 127 GLY A N 1
ATOM 892 C CA . GLY A 1 127 ? 14.902 3.910 -11.025 1.00 65.19 127 GLY A CA 1
ATOM 893 C C . GLY A 1 127 ? 15.791 3.072 -10.096 1.00 65.19 127 GLY A C 1
ATOM 894 O O . GLY A 1 127 ? 17.008 3.046 -10.239 1.00 65.19 127 GLY A O 1
ATOM 895 N N . HIS A 1 128 ? 15.175 2.304 -9.195 1.00 67.62 128 HIS A N 1
ATOM 896 C CA . HIS A 1 128 ? 15.878 1.390 -8.294 1.00 67.62 128 HIS A CA 1
ATOM 897 C C . HIS A 1 128 ? 16.343 0.078 -8.952 1.00 67.62 128 HIS A C 1
ATOM 899 O O . HIS A 1 128 ? 17.280 -0.537 -8.452 1.00 67.62 128 HIS A O 1
ATOM 905 N N . LEU A 1 129 ? 15.686 -0.366 -10.031 1.00 70.69 129 LEU A N 1
ATOM 906 C CA . LEU A 1 129 ? 16.038 -1.591 -10.760 1.00 70.69 129 LEU A CA 1
ATOM 907 C C . LEU A 1 129 ? 17.148 -1.313 -11.770 1.00 70.69 129 LEU A C 1
ATOM 909 O O . LEU A 1 129 ? 18.124 -2.050 -11.835 1.00 70.69 129 LEU A O 1
ATOM 913 N N . LEU A 1 130 ? 17.024 -0.215 -12.517 1.00 74.06 130 LEU A N 1
ATOM 914 C CA . LEU A 1 130 ? 18.002 0.161 -13.537 1.00 74.06 130 LEU A CA 1
ATOM 915 C C . LEU A 1 130 ? 19.301 0.687 -12.920 1.00 74.06 130 LEU A C 1
ATOM 917 O O . LEU A 1 130 ? 20.369 0.397 -13.437 1.00 74.06 130 LEU A O 1
ATOM 921 N N . GLY A 1 131 ? 19.237 1.362 -11.767 1.00 71.00 131 GLY A N 1
ATOM 922 C CA . GLY A 1 131 ? 20.430 1.833 -11.053 1.00 71.00 131 GLY A CA 1
ATOM 923 C C . GLY A 1 131 ? 21.318 0.729 -10.458 1.00 71.00 131 GLY A C 1
ATOM 924 O O . GLY A 1 131 ? 22.337 1.044 -9.852 1.00 71.00 131 GLY A O 1
ATOM 925 N N . ARG A 1 132 ? 20.928 -0.548 -10.576 1.00 74.38 132 ARG A N 1
ATOM 926 C CA . ARG A 1 132 ? 21.726 -1.714 -10.154 1.00 74.38 132 ARG A CA 1
ATOM 927 C C . ARG A 1 132 ? 22.401 -2.437 -11.319 1.00 74.38 132 ARG A C 1
ATOM 929 O O . ARG A 1 132 ? 23.179 -3.356 -11.071 1.00 74.38 132 ARG A O 1
ATOM 936 N N . LEU A 1 133 ? 22.075 -2.058 -12.552 1.00 81.69 133 LEU A N 1
ATOM 937 C CA . LEU A 1 133 ? 22.710 -2.589 -13.747 1.00 81.69 133 LEU A CA 1
ATOM 938 C C . LEU A 1 133 ? 23.973 -1.783 -14.038 1.00 81.69 133 LEU A C 1
ATOM 940 O O . LEU A 1 133 ? 23.991 -0.566 -13.864 1.00 81.69 133 LEU A O 1
ATOM 944 N N . ASP A 1 134 ? 25.015 -2.476 -14.481 1.00 81.62 134 ASP A N 1
ATOM 945 C CA . ASP A 1 134 ? 26.222 -1.840 -14.996 1.00 81.62 134 ASP A CA 1
ATOM 946 C C . ASP A 1 134 ? 25.949 -1.410 -16.438 1.00 81.62 134 ASP A C 1
ATOM 948 O O . ASP A 1 134 ? 26.002 -2.239 -17.342 1.00 81.62 134 ASP A O 1
ATOM 952 N N . LEU A 1 135 ? 25.502 -0.165 -16.617 1.00 84.12 135 LEU A N 1
ATOM 953 C CA . LEU A 1 135 ? 25.106 0.416 -17.903 1.00 84.12 135 LEU A CA 1
ATOM 954 C C . LEU A 1 135 ? 26.216 1.336 -18.406 1.00 84.12 135 LEU A C 1
ATOM 956 O O . LEU A 1 135 ? 26.678 2.190 -17.643 1.00 84.12 135 LEU A O 1
ATOM 960 N N . ASP A 1 136 ? 26.576 1.226 -19.682 1.00 84.19 136 ASP A N 1
ATOM 961 C CA . ASP A 1 136 ? 27.490 2.181 -20.313 1.00 84.19 136 ASP A CA 1
ATOM 962 C C . ASP A 1 136 ? 26.836 3.566 -20.519 1.00 84.19 136 ASP A C 1
ATOM 964 O O . ASP A 1 136 ? 25.629 3.748 -20.328 1.00 84.19 136 ASP A O 1
ATOM 968 N N . GLU A 1 137 ? 27.639 4.577 -20.862 1.00 82.25 137 GLU A N 1
ATOM 969 C CA . GLU A 1 137 ? 27.174 5.966 -21.004 1.00 82.25 137 GLU A CA 1
ATOM 970 C C . GLU A 1 137 ? 26.100 6.123 -22.098 1.00 82.25 137 GLU A C 1
ATOM 972 O O . GLU A 1 137 ? 25.116 6.843 -21.897 1.00 82.25 137 GLU A O 1
ATOM 977 N N . ASP A 1 138 ? 26.231 5.394 -23.209 1.00 82.00 138 ASP A N 1
ATOM 978 C CA . ASP A 1 138 ? 25.289 5.442 -24.331 1.00 82.00 138 ASP A CA 1
ATOM 979 C C . ASP A 1 138 ? 23.944 4.796 -23.946 1.00 82.00 138 ASP A C 1
ATOM 981 O O . ASP A 1 138 ? 22.867 5.330 -24.240 1.00 82.00 138 ASP A O 1
ATOM 985 N N . GLN A 1 139 ? 23.983 3.671 -23.224 1.00 83.62 139 GLN A N 1
ATOM 986 C CA . GLN A 1 139 ? 22.820 2.998 -22.648 1.00 83.62 139 GLN A CA 1
ATOM 987 C C . GLN A 1 139 ? 22.124 3.886 -21.615 1.00 83.62 139 GLN A C 1
ATOM 989 O O . GLN A 1 139 ? 20.894 3.988 -21.619 1.00 83.62 139 GLN A O 1
ATOM 994 N N . GLN A 1 140 ? 22.885 4.545 -20.738 1.00 80.19 140 GLN A N 1
ATOM 995 C CA . GLN A 1 140 ? 22.341 5.465 -19.739 1.00 80.19 140 GLN A CA 1
ATOM 996 C C . GLN A 1 140 ? 21.610 6.637 -20.395 1.00 80.19 140 GLN A C 1
ATOM 998 O O . GLN A 1 140 ? 20.489 6.956 -19.987 1.00 80.19 140 GLN A O 1
ATOM 1003 N N . GLU A 1 141 ? 22.192 7.249 -21.427 1.00 80.88 141 GLU A N 1
ATOM 1004 C CA . GLU A 1 141 ? 21.563 8.358 -22.144 1.00 80.88 141 GLU A CA 1
ATOM 1005 C C . GLU A 1 141 ? 20.306 7.901 -22.903 1.00 80.88 141 GLU A C 1
ATOM 1007 O O . GLU A 1 141 ? 19.257 8.551 -22.836 1.00 80.88 141 GLU A O 1
ATOM 1012 N N . ALA A 1 142 ? 20.364 6.749 -23.576 1.00 81.50 142 ALA A N 1
ATOM 1013 C CA . ALA A 1 142 ? 19.219 6.190 -24.289 1.00 81.50 142 ALA A CA 1
ATOM 1014 C C . ALA A 1 142 ? 18.053 5.861 -23.340 1.00 81.50 142 ALA A C 1
ATOM 1016 O O . ALA A 1 142 ? 16.902 6.201 -23.624 1.00 81.50 142 ALA A O 1
ATOM 1017 N N . ILE A 1 143 ? 18.345 5.259 -22.184 1.00 82.19 143 ILE A N 1
ATOM 1018 C CA . ILE A 1 143 ? 17.351 4.968 -21.144 1.00 82.19 143 ILE A CA 1
ATOM 1019 C C . ILE A 1 143 ? 16.789 6.265 -20.555 1.00 82.19 143 ILE A C 1
ATOM 1021 O O . ILE A 1 143 ? 15.576 6.364 -20.364 1.00 82.19 143 ILE A O 1
ATOM 1025 N N . ALA A 1 144 ? 17.624 7.276 -20.300 1.00 79.56 144 ALA A N 1
ATOM 1026 C CA . ALA A 1 144 ? 17.168 8.567 -19.791 1.00 79.56 144 ALA A CA 1
ATOM 1027 C C . ALA A 1 144 ? 16.157 9.228 -20.741 1.00 79.56 144 ALA A C 1
ATOM 1029 O O . ALA A 1 144 ? 15.104 9.667 -20.283 1.00 79.56 144 ALA A O 1
ATOM 1030 N N . ARG A 1 145 ? 16.407 9.203 -22.058 1.00 81.44 145 ARG A N 1
ATOM 1031 C CA . ARG A 1 145 ? 15.471 9.727 -23.070 1.00 81.44 145 ARG A CA 1
ATOM 1032 C C . ARG A 1 145 ? 14.139 8.974 -23.096 1.00 81.44 145 ARG A C 1
ATOM 1034 O O . ARG A 1 145 ? 13.092 9.601 -23.231 1.00 81.44 145 ARG A O 1
ATOM 1041 N N . VAL A 1 146 ? 14.160 7.646 -22.943 1.00 81.12 146 VAL A N 1
ATOM 1042 C CA . VAL A 1 146 ? 12.932 6.831 -22.843 1.00 81.12 146 VAL A CA 1
ATOM 1043 C C . VAL A 1 146 ? 12.113 7.235 -21.616 1.00 81.12 146 VAL A C 1
ATOM 1045 O O . VAL A 1 146 ? 10.903 7.419 -21.714 1.00 81.12 146 VAL A O 1
ATOM 1048 N N . LEU A 1 147 ? 12.768 7.409 -20.465 1.00 78.38 147 LEU A N 1
ATOM 1049 C CA . LEU A 1 147 ? 12.099 7.799 -19.222 1.00 78.38 147 LEU A CA 1
ATOM 1050 C C . LEU A 1 147 ? 11.578 9.242 -19.264 1.00 78.38 147 LEU A C 1
ATOM 1052 O O . LEU A 1 147 ? 10.505 9.518 -18.729 1.00 78.38 147 LEU A O 1
ATOM 1056 N N . GLU A 1 148 ? 12.308 10.155 -19.899 1.00 78.38 148 GLU A N 1
ATOM 1057 C CA . GLU A 1 148 ? 11.892 11.547 -20.081 1.00 78.38 148 GLU A CA 1
ATOM 1058 C C . GLU A 1 148 ? 10.661 11.651 -20.991 1.00 78.38 148 GLU A C 1
ATOM 1060 O O . GLU A 1 148 ? 9.710 12.350 -20.648 1.00 78.38 148 GLU A O 1
ATOM 1065 N N . ALA A 1 149 ? 10.618 10.888 -22.089 1.00 74.56 149 ALA A N 1
ATOM 1066 C CA . ALA A 1 149 ? 9.468 10.847 -22.996 1.00 74.56 149 ALA A CA 1
ATOM 1067 C C . ALA A 1 149 ? 8.179 10.323 -22.328 1.00 74.56 149 ALA A C 1
ATOM 1069 O O . ALA A 1 149 ? 7.083 10.756 -22.681 1.00 74.56 149 ALA A O 1
ATOM 1070 N N . ASP A 1 150 ? 8.314 9.424 -21.351 1.00 67.75 150 ASP A N 1
ATOM 1071 C CA . ASP A 1 150 ? 7.208 8.872 -20.557 1.00 67.75 150 ASP A CA 1
ATOM 1072 C C . ASP A 1 150 ? 6.880 9.709 -19.303 1.00 67.75 150 ASP A C 1
ATOM 1074 O O . ASP A 1 150 ? 5.936 9.388 -18.570 1.00 67.75 150 ASP A O 1
ATOM 1078 N N . THR A 1 151 ? 7.641 10.772 -19.017 1.00 66.19 151 THR A N 1
ATOM 1079 C CA . THR A 1 151 ? 7.409 11.606 -17.834 1.00 66.19 151 THR A CA 1
ATOM 1080 C C . THR A 1 151 ? 6.146 12.445 -18.048 1.00 66.19 151 THR A C 1
ATOM 1082 O O . THR A 1 151 ? 6.103 13.271 -18.963 1.00 66.19 151 THR A O 1
ATOM 1085 N N . PRO A 1 152 ? 5.091 12.266 -17.226 1.00 65.12 152 PRO A N 1
ATOM 1086 C CA . PRO A 1 152 ? 3.895 13.083 -17.353 1.00 65.12 152 PRO A CA 1
ATOM 1087 C C . PRO A 1 152 ? 4.236 14.552 -17.100 1.00 65.12 152 PRO A C 1
ATOM 1089 O O . PRO A 1 152 ? 5.097 14.867 -16.275 1.00 65.12 152 PRO A O 1
ATOM 1092 N N . ALA A 1 153 ? 3.531 15.446 -17.795 1.00 70.06 153 ALA A N 1
ATOM 1093 C CA . ALA A 1 153 ? 3.674 16.880 -17.586 1.00 70.06 153 ALA A CA 1
ATOM 1094 C C . ALA A 1 153 ? 3.520 17.226 -16.092 1.00 70.06 153 ALA A C 1
ATOM 1096 O O . ALA A 1 153 ? 2.694 16.608 -15.404 1.00 70.06 153 ALA A O 1
ATOM 1097 N N . PRO A 1 154 ? 4.294 18.200 -15.577 1.00 70.69 154 PRO A N 1
ATOM 1098 C CA . PRO A 1 154 ? 4.143 18.624 -14.198 1.00 70.69 154 PRO A CA 1
ATOM 1099 C C . PRO A 1 154 ? 2.700 19.095 -13.960 1.00 70.69 154 PRO A C 1
ATOM 1101 O O . PRO A 1 154 ? 2.118 19.739 -14.841 1.00 70.69 154 PRO A O 1
ATOM 1104 N N . PRO A 1 155 ? 2.114 18.781 -12.792 1.00 74.12 155 PRO A N 1
ATOM 1105 C CA . PRO A 1 155 ? 0.757 19.198 -12.471 1.00 74.12 155 PRO A CA 1
ATOM 1106 C C . PRO A 1 155 ? 0.620 20.720 -12.563 1.00 74.12 155 PRO A C 1
ATOM 1108 O O . PRO A 1 155 ? 1.491 21.477 -12.128 1.00 74.12 155 PRO A O 1
ATOM 1111 N N . SER A 1 156 ? -0.488 21.177 -13.140 1.00 80.75 156 SER A N 1
ATOM 1112 C CA . SER A 1 156 ? -0.807 22.599 -13.232 1.00 80.75 156 SER A CA 1
ATOM 1113 C C . SER A 1 156 ? -1.218 23.170 -11.869 1.00 80.75 156 SER A C 1
ATOM 1115 O O . SER A 1 156 ? -1.542 22.442 -10.931 1.00 80.75 156 SER A O 1
ATOM 1117 N N . ALA A 1 157 ? -1.278 24.500 -11.751 1.00 79.62 157 ALA A N 1
ATOM 1118 C CA . ALA A 1 157 ? -1.818 25.150 -10.552 1.00 79.62 157 ALA A CA 1
ATOM 1119 C C . ALA A 1 157 ? -3.272 24.724 -10.253 1.00 79.62 157 ALA A C 1
ATOM 1121 O O . ALA A 1 157 ? -3.646 24.593 -9.088 1.00 79.62 157 ALA A O 1
ATOM 1122 N N . ALA A 1 158 ? -4.068 24.462 -11.295 1.00 80.19 158 ALA A N 1
ATOM 1123 C CA . ALA A 1 158 ? -5.424 23.941 -11.152 1.00 80.19 158 ALA A CA 1
ATOM 1124 C C . ALA A 1 158 ? -5.426 22.500 -10.613 1.00 80.19 158 ALA A C 1
ATOM 1126 O O . ALA A 1 158 ? -6.234 22.183 -9.743 1.00 80.19 158 ALA A O 1
ATOM 1127 N N . ASP A 1 159 ? -4.484 21.658 -11.050 1.00 72.75 159 ASP A N 1
ATOM 1128 C CA . ASP A 1 159 ? -4.323 20.294 -10.526 1.00 72.75 159 ASP A CA 1
ATOM 1129 C C . ASP A 1 159 ? -3.874 20.305 -9.061 1.00 72.75 159 ASP A C 1
ATOM 1131 O O . ASP A 1 159 ? -4.362 19.521 -8.250 1.00 72.75 159 ASP A O 1
ATOM 1135 N N . HIS A 1 160 ? -2.986 21.231 -8.689 1.00 74.31 160 HIS A N 1
ATOM 1136 C CA . HIS A 1 160 ? -2.577 21.417 -7.297 1.00 74.31 160 HIS A CA 1
ATOM 1137 C C . HIS A 1 160 ? -3.746 21.822 -6.394 1.00 74.31 160 HIS A C 1
ATOM 1139 O O . HIS A 1 160 ? -3.862 21.311 -5.278 1.00 74.31 160 HIS A O 1
ATOM 1145 N N . GLU A 1 161 ? -4.609 22.722 -6.858 1.00 79.19 161 GLU A N 1
ATOM 1146 C CA . GLU A 1 161 ? -5.791 23.141 -6.105 1.00 79.19 161 GLU A CA 1
ATOM 1147 C C . GLU A 1 161 ? -6.824 22.009 -6.008 1.00 79.19 161 GLU A C 1
ATOM 1149 O O . GLU A 1 161 ? -7.321 21.717 -4.920 1.00 79.19 161 GLU A O 1
ATOM 1154 N N . ALA A 1 162 ? -7.070 21.289 -7.104 1.00 78.44 162 ALA A N 1
ATOM 1155 C CA . ALA A 1 162 ? -7.945 20.120 -7.102 1.00 78.44 162 ALA A CA 1
ATOM 1156 C C . ALA A 1 162 ? -7.426 19.011 -6.168 1.00 78.44 162 ALA A C 1
ATOM 1158 O O . ALA A 1 162 ? -8.205 18.390 -5.443 1.00 78.44 162 ALA A O 1
ATOM 1159 N N . MET A 1 163 ? -6.107 18.800 -6.121 1.00 74.56 163 MET A N 1
ATOM 1160 C CA . MET A 1 163 ? -5.474 17.859 -5.197 1.00 74.56 163 MET A CA 1
ATOM 1161 C C . MET A 1 163 ? -5.657 18.285 -3.739 1.00 74.56 163 MET A C 1
ATOM 1163 O O . MET A 1 163 ? -5.983 17.447 -2.902 1.00 74.56 163 MET A O 1
ATOM 1167 N N . LYS A 1 164 ? -5.497 19.574 -3.412 1.00 79.50 164 LYS A N 1
ATOM 1168 C CA . LYS A 1 164 ? -5.770 20.074 -2.053 1.00 79.50 164 LYS A CA 1
ATOM 1169 C C . LYS A 1 164 ? -7.215 19.813 -1.647 1.00 79.50 164 LYS A C 1
ATOM 1171 O O . LYS A 1 164 ? -7.448 19.257 -0.580 1.00 79.50 164 LYS A O 1
ATOM 1176 N N . GLN A 1 165 ? -8.169 20.159 -2.505 1.00 80.88 165 GLN A N 1
ATOM 1177 C CA . GLN A 1 165 ? -9.593 19.942 -2.240 1.00 80.88 165 GLN A CA 1
ATOM 1178 C C . GLN A 1 165 ? -9.915 18.458 -2.053 1.00 80.88 165 GLN A C 1
ATOM 1180 O O . GLN A 1 165 ? -10.663 18.100 -1.146 1.00 80.88 165 GLN A O 1
ATOM 1185 N N . HIS A 1 166 ? -9.303 17.585 -2.855 1.00 76.38 166 HIS A N 1
ATOM 1186 C CA . HIS A 1 166 ? -9.440 16.141 -2.704 1.00 76.38 166 HIS A CA 1
ATOM 1187 C C . HIS A 1 166 ? -8.859 15.633 -1.380 1.00 76.38 166 HIS A C 1
ATOM 1189 O O . HIS A 1 166 ? -9.515 14.861 -0.687 1.00 76.38 166 HIS A O 1
ATOM 1195 N N . VAL A 1 167 ? -7.668 16.095 -0.988 1.00 78.62 167 VAL A N 1
ATOM 1196 C CA . VAL A 1 167 ? -7.053 15.734 0.299 1.00 78.62 167 VAL A CA 1
ATOM 1197 C C . VAL A 1 167 ? -7.917 16.197 1.472 1.00 78.62 167 VAL A C 1
ATOM 1199 O O . VAL A 1 167 ? -8.105 15.434 2.416 1.00 78.62 167 VAL A O 1
ATOM 1202 N N . GLU A 1 168 ? -8.479 17.406 1.421 1.00 82.88 168 GLU A N 1
ATOM 1203 C CA . GLU A 1 168 ? -9.390 17.884 2.467 1.00 82.88 168 GLU A CA 1
ATOM 1204 C C . GLU A 1 168 ? -10.694 17.076 2.510 1.00 82.88 168 GLU A C 1
ATOM 1206 O O . GLU A 1 168 ? -11.128 16.671 3.589 1.00 82.88 168 GLU A O 1
ATOM 1211 N N . ALA A 1 169 ? -11.288 16.754 1.358 1.00 81.25 169 ALA A N 1
ATOM 1212 C CA . ALA A 1 169 ? -12.470 15.893 1.296 1.00 81.25 169 ALA A CA 1
ATOM 1213 C C . ALA A 1 169 ? -12.189 14.499 1.887 1.00 81.25 169 ALA A C 1
ATOM 1215 O O . ALA A 1 169 ? -12.954 14.014 2.721 1.00 81.25 169 ALA A O 1
ATOM 1216 N N . MET A 1 170 ? -11.044 13.905 1.539 1.00 78.62 170 MET A N 1
ATOM 1217 C CA . MET A 1 170 ? -10.576 12.630 2.087 1.00 78.62 170 MET A CA 1
ATOM 1218 C C . MET A 1 170 ? -10.361 12.693 3.600 1.00 78.62 170 MET A C 1
ATOM 1220 O O . MET A 1 170 ? -10.695 11.745 4.306 1.00 78.62 170 MET A O 1
ATOM 1224 N N . ARG A 1 171 ? -9.835 13.803 4.132 1.00 80.56 171 ARG A N 1
ATOM 1225 C CA . ARG A 1 171 ? -9.681 13.994 5.584 1.00 80.56 171 ARG A CA 1
ATOM 1226 C C . ARG A 1 171 ? -11.021 14.032 6.298 1.00 80.56 171 ARG A C 1
ATOM 1228 O O . ARG A 1 171 ? -11.177 13.368 7.322 1.00 80.56 171 ARG A O 1
ATOM 1235 N N . VAL A 1 172 ? -11.983 14.782 5.762 1.00 84.31 172 VAL A N 1
ATOM 1236 C CA . VAL A 1 172 ? -13.338 14.858 6.323 1.00 84.31 172 VAL A CA 1
ATOM 1237 C C . VAL A 1 172 ? -13.999 13.481 6.302 1.00 84.31 172 VAL A C 1
ATOM 1239 O O . VAL A 1 172 ? -14.542 13.053 7.322 1.00 84.31 172 VAL A O 1
ATOM 1242 N N . GLU A 1 173 ? -13.895 12.755 5.188 1.00 83.50 173 GLU A N 1
ATOM 1243 C CA . GLU A 1 173 ? -14.433 11.400 5.069 1.00 83.50 173 GLU A CA 1
ATOM 1244 C C . GLU A 1 173 ? -13.754 10.432 6.045 1.00 83.50 173 GLU A C 1
ATOM 1246 O O . GLU A 1 173 ? -14.440 9.733 6.791 1.00 83.50 173 GLU A O 1
ATOM 1251 N N . MET A 1 174 ? -12.418 10.415 6.104 1.00 83.50 174 MET A N 1
ATOM 1252 C CA . MET A 1 174 ? -11.673 9.564 7.036 1.00 83.50 174 MET A CA 1
ATOM 1253 C C . MET A 1 174 ? -12.048 9.855 8.485 1.00 83.50 174 MET A C 1
ATOM 1255 O O . MET A 1 174 ? -12.223 8.919 9.263 1.00 83.50 174 MET A O 1
ATOM 1259 N N . ARG A 1 175 ? -12.214 11.129 8.854 1.00 84.56 175 ARG A N 1
ATOM 1260 C CA . ARG A 1 175 ? -12.647 11.509 10.199 1.00 84.56 175 ARG A CA 1
ATOM 1261 C C . ARG A 1 175 ? -14.054 10.997 10.495 1.00 84.56 175 ARG A C 1
ATOM 1263 O O . ARG A 1 175 ? -14.246 10.346 11.514 1.00 84.56 175 ARG A O 1
ATOM 1270 N N . ALA A 1 176 ? -15.015 11.218 9.599 1.00 86.56 176 ALA A N 1
ATOM 1271 C CA . ALA A 1 176 ? -16.382 10.717 9.766 1.00 86.56 176 ALA A CA 1
ATOM 1272 C C . ALA A 1 176 ? -16.429 9.180 9.854 1.00 86.56 176 ALA A C 1
ATOM 1274 O O . ALA A 1 176 ? -17.174 8.604 10.646 1.00 86.56 176 ALA A O 1
ATOM 1275 N N . ARG A 1 177 ? -15.580 8.503 9.080 1.00 87.44 177 ARG A N 1
ATOM 1276 C CA . ARG A 1 177 ? -15.424 7.050 9.107 1.00 87.44 177 ARG A CA 1
ATOM 1277 C C . ARG A 1 177 ? -14.826 6.571 10.428 1.00 87.44 177 ARG A C 1
ATOM 1279 O O . ARG A 1 177 ? -15.341 5.608 10.987 1.00 87.44 177 ARG A O 1
ATOM 1286 N N . LEU A 1 178 ? -13.808 7.243 10.968 1.00 89.50 178 LEU A N 1
ATOM 1287 C CA . LEU A 1 178 ? -13.260 6.942 12.298 1.00 89.50 178 LEU A CA 1
ATOM 1288 C C . LEU A 1 178 ? -14.301 7.143 13.408 1.00 89.50 178 LEU A C 1
ATOM 1290 O O . LEU A 1 178 ? -14.399 6.300 14.294 1.00 89.50 178 LEU A O 1
ATOM 1294 N N . GLU A 1 179 ? -15.137 8.180 13.328 1.00 90.75 179 GLU A N 1
ATOM 1295 C CA . GLU A 1 179 ? -16.232 8.398 14.289 1.00 90.75 179 GLU A CA 1
ATOM 1296 C C . GLU A 1 179 ? -17.222 7.221 14.334 1.00 90.75 179 GLU A C 1
ATOM 1298 O O . GLU A 1 179 ? -17.732 6.889 15.404 1.00 90.75 179 GLU A O 1
ATOM 1303 N N . SER A 1 180 ? -17.439 6.512 13.217 1.00 91.50 180 SER A N 1
ATOM 1304 C CA . SER A 1 180 ? -18.284 5.305 13.212 1.00 91.50 180 SER A CA 1
ATOM 1305 C C . SER A 1 180 ? -17.754 4.184 14.118 1.00 91.50 180 SER A C 1
ATOM 1307 O O . SER A 1 180 ? -18.536 3.374 14.607 1.00 91.50 180 SER A O 1
ATOM 1309 N N . PHE A 1 181 ? -16.447 4.154 14.401 1.00 92.75 181 PHE A N 1
ATOM 1310 C CA . PHE A 1 181 ? -15.849 3.196 15.332 1.00 92.75 181 PHE A CA 1
ATOM 1311 C C . PHE A 1 181 ? -16.164 3.536 16.797 1.00 92.75 181 PHE A C 1
ATOM 1313 O O . PHE A 1 181 ? -16.304 2.642 17.628 1.00 92.75 181 PHE A O 1
ATOM 1320 N N . ALA A 1 182 ? -16.315 4.819 17.134 1.00 93.31 182 ALA A N 1
ATOM 1321 C CA . ALA A 1 182 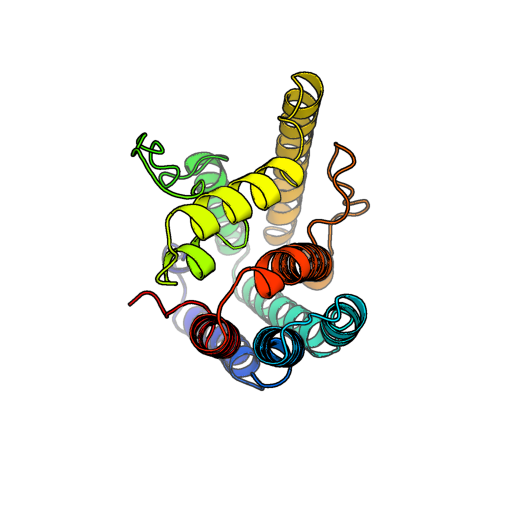? -16.695 5.239 18.484 1.00 93.31 182 ALA A CA 1
ATOM 1322 C C . ALA A 1 182 ? -18.186 4.995 18.788 1.00 93.31 182 ALA A C 1
ATOM 1324 O O . ALA A 1 182 ? -18.589 5.007 19.952 1.00 93.31 182 ALA A O 1
ATOM 1325 N N . ALA A 1 183 ? -19.008 4.771 17.760 1.00 92.06 183 ALA A N 1
ATOM 1326 C CA . ALA A 1 183 ? -20.432 4.517 17.914 1.00 92.06 183 ALA A CA 1
ATOM 1327 C C . ALA A 1 183 ? -20.722 3.169 18.600 1.00 92.06 183 ALA A C 1
ATOM 1329 O O . ALA A 1 183 ? -19.908 2.240 18.593 1.00 92.06 183 ALA A O 1
ATOM 1330 N N . ASP A 1 184 ? -21.925 3.051 19.174 1.00 89.56 184 ASP A N 1
ATOM 1331 C CA . ASP A 1 184 ? -22.375 1.825 19.845 1.00 89.56 184 ASP A CA 1
ATOM 1332 C C . ASP A 1 184 ? -22.538 0.665 18.849 1.00 89.56 184 ASP A C 1
ATOM 1334 O O . ASP A 1 184 ? -22.246 -0.482 19.182 1.00 89.56 184 ASP A O 1
ATOM 1338 N N . THR A 1 185 ? -22.924 0.977 17.610 1.00 89.44 185 THR A N 1
ATOM 1339 C CA . THR A 1 185 ? -22.982 0.045 16.481 1.00 89.44 185 THR A CA 1
ATOM 1340 C C . THR A 1 185 ? -21.844 0.324 15.510 1.00 89.44 185 THR A C 1
ATOM 1342 O O . THR A 1 185 ? -21.677 1.464 15.079 1.00 89.44 185 THR A O 1
ATOM 1345 N N . PHE A 1 186 ? -21.122 -0.715 15.104 1.00 92.75 186 PHE A N 1
ATOM 1346 C CA . PHE A 1 186 ? -20.051 -0.620 14.117 1.00 92.75 186 PHE A CA 1
ATOM 1347 C C . PHE A 1 186 ? -20.159 -1.760 13.113 1.00 92.75 186 PHE A C 1
ATOM 1349 O O . PHE A 1 186 ? -20.355 -2.912 13.502 1.00 92.75 186 PHE A O 1
ATOM 1356 N N . ASP A 1 187 ? -20.021 -1.421 11.834 1.00 91.44 187 ASP A N 1
ATOM 1357 C CA . ASP A 1 187 ? -19.957 -2.373 10.731 1.00 91.44 187 ASP A CA 1
ATOM 1358 C C . ASP A 1 187 ? -18.588 -2.269 10.062 1.00 91.44 187 ASP A C 1
ATOM 1360 O O . ASP A 1 187 ? -18.317 -1.365 9.263 1.00 91.44 187 ASP A O 1
ATOM 1364 N N . ALA A 1 188 ? -17.726 -3.235 10.370 1.00 90.88 188 ALA A N 1
ATOM 1365 C CA . ALA A 1 188 ? -16.380 -3.291 9.829 1.00 90.88 188 ALA A CA 1
ATOM 1366 C C . ALA A 1 188 ? -16.334 -3.443 8.297 1.00 90.88 188 ALA A C 1
ATOM 1368 O O . ALA A 1 188 ? -15.366 -3.023 7.664 1.00 90.88 188 ALA A O 1
ATOM 1369 N N . ARG A 1 189 ? -17.360 -4.025 7.661 1.00 88.06 189 ARG A N 1
ATOM 1370 C CA . ARG A 1 189 ? -17.392 -4.210 6.198 1.00 88.06 189 ARG A CA 1
ATOM 1371 C C . ARG A 1 189 ? -17.666 -2.895 5.490 1.00 88.06 189 ARG A C 1
ATOM 1373 O O . ARG A 1 189 ? -16.978 -2.578 4.514 1.00 88.06 189 ARG A O 1
ATOM 1380 N N . THR A 1 190 ? -18.611 -2.124 6.021 1.00 87.38 190 THR A N 1
ATOM 1381 C CA . THR A 1 190 ? -18.878 -0.748 5.588 1.00 87.38 190 THR A CA 1
ATOM 1382 C C . THR A 1 190 ? -17.667 0.139 5.879 1.00 87.38 190 THR A C 1
ATOM 1384 O O . THR A 1 190 ? -17.197 0.850 4.992 1.00 87.38 190 THR A O 1
ATOM 1387 N N . PHE A 1 191 ? -17.051 -0.005 7.058 1.00 87.06 191 PHE A N 1
ATOM 1388 C CA . PHE A 1 191 ? -15.803 0.677 7.412 1.00 87.06 191 PHE A CA 1
ATOM 1389 C C . PHE A 1 191 ? -14.607 0.280 6.536 1.00 87.06 191 PHE A C 1
ATOM 1391 O O . PHE A 1 191 ? -13.603 0.978 6.552 1.00 87.06 191 PHE A O 1
ATOM 1398 N N . LEU A 1 192 ? -14.659 -0.794 5.747 1.00 83.94 192 LEU A N 1
ATOM 1399 C CA . LEU A 1 192 ? -13.609 -1.179 4.790 1.00 83.94 192 LEU A CA 1
ATOM 1400 C C . LEU A 1 192 ? -14.043 -1.014 3.329 1.00 83.94 192 LEU A C 1
ATOM 1402 O O . LEU A 1 192 ? -13.319 -1.434 2.429 1.00 83.94 192 LEU A O 1
ATOM 1406 N N . ALA A 1 193 ? -15.220 -0.447 3.062 1.00 79.38 193 ALA A N 1
ATOM 1407 C CA . ALA A 1 193 ? -15.659 -0.184 1.698 1.00 79.38 193 ALA A CA 1
ATOM 1408 C C . ALA A 1 193 ? -14.814 0.923 1.051 1.00 79.38 193 ALA A C 1
ATOM 1410 O O . ALA A 1 193 ? -14.513 1.921 1.711 1.00 79.38 193 ALA A O 1
ATOM 1411 N N . PRO A 1 194 ? -14.388 0.770 -0.211 1.00 65.81 194 PRO A N 1
ATOM 1412 C CA . PRO A 1 194 ? -13.767 1.879 -0.919 1.00 65.81 194 PRO A CA 1
ATOM 1413 C C . PRO A 1 194 ? -14.741 3.073 -0.970 1.00 65.81 194 PRO A C 1
ATOM 1415 O O . PRO A 1 194 ? -15.955 2.847 -1.055 1.00 65.81 194 PRO A O 1
ATOM 1418 N N . PRO A 1 195 ? -14.238 4.318 -0.898 1.00 60.41 195 PRO A N 1
ATOM 1419 C CA . PRO A 1 195 ? -15.054 5.513 -1.076 1.00 60.41 195 PRO A CA 1
ATOM 1420 C C . PRO A 1 195 ? -15.868 5.428 -2.368 1.00 60.41 195 PRO A C 1
ATOM 1422 O O . PRO A 1 195 ? -15.380 4.985 -3.416 1.00 60.41 195 PRO A O 1
ATOM 1425 N N . ALA A 1 196 ? -17.134 5.833 -2.309 1.00 50.06 196 ALA A N 1
ATOM 1426 C CA . ALA A 1 196 ? -17.972 5.865 -3.496 1.00 50.06 196 ALA A CA 1
ATOM 1427 C C . ALA A 1 196 ? -17.441 6.937 -4.462 1.00 50.06 196 ALA A C 1
ATOM 1429 O O . ALA A 1 196 ? -17.505 8.126 -4.170 1.00 50.06 196 ALA A O 1
ATOM 1430 N N . GLY A 1 197 ? -16.954 6.513 -5.632 1.00 52.72 197 GLY A N 1
ATOM 1431 C CA . GLY A 1 197 ? -16.578 7.433 -6.707 1.00 52.72 197 GLY A CA 1
ATOM 1432 C C . GLY A 1 197 ? -15.111 7.861 -6.747 1.00 52.72 197 GLY A C 1
ATOM 1433 O O . GLY A 1 197 ? -14.845 8.905 -7.336 1.00 52.72 197 GLY A O 1
ATOM 1434 N N . ASP A 1 198 ? -14.179 7.063 -6.208 1.00 49.00 198 ASP A N 1
ATOM 1435 C CA . ASP A 1 198 ? -12.722 7.254 -6.337 1.00 49.00 198 ASP A CA 1
ATOM 1436 C C . ASP A 1 198 ? -12.267 7.325 -7.812 1.00 49.00 198 ASP A C 1
ATOM 1438 O O . ASP A 1 198 ? -11.802 6.369 -8.439 1.00 49.00 198 ASP A O 1
ATOM 1442 N N . LYS A 1 199 ? -12.411 8.510 -8.395 1.00 47.25 199 LYS A N 1
ATOM 1443 C CA . LYS A 1 199 ? -11.656 8.988 -9.540 1.00 47.25 199 LYS A CA 1
ATOM 1444 C C . LYS A 1 199 ? -10.882 10.183 -9.013 1.00 47.25 199 LYS A C 1
ATOM 1446 O O . LYS A 1 199 ? -11.460 11.249 -8.826 1.00 47.25 199 LYS A O 1
ATOM 1451 N N . ALA A 1 200 ? -9.596 9.983 -8.731 1.00 43.31 200 ALA A N 1
ATOM 1452 C CA . ALA A 1 200 ? -8.710 11.081 -8.367 1.00 43.31 200 ALA A CA 1
ATOM 1453 C C . ALA A 1 200 ? -8.871 12.228 -9.393 1.00 43.31 200 ALA A C 1
ATOM 1455 O O . ALA A 1 200 ? -8.897 11.959 -10.603 1.00 43.31 200 ALA A O 1
ATOM 1456 N N . PRO A 1 201 ? -9.027 13.489 -8.955 1.00 35.09 201 PRO A N 1
ATOM 1457 C CA . PRO A 1 201 ? -9.102 14.611 -9.879 1.00 35.09 201 PRO A CA 1
ATOM 1458 C C . PRO A 1 201 ? -7.761 14.773 -10.608 1.00 35.09 201 PRO A C 1
ATOM 1460 O O . PRO A 1 201 ? -6.704 14.707 -9.986 1.00 35.09 201 PRO A O 1
ATOM 1463 N N . GLY A 1 202 ? -7.815 14.951 -11.934 1.00 40.88 202 GLY A N 1
ATOM 1464 C CA . GLY A 1 202 ? -6.631 15.142 -12.789 1.00 40.88 202 GLY A CA 1
ATOM 1465 C C . GLY A 1 202 ? -6.488 14.174 -13.971 1.00 40.88 202 GLY A C 1
ATOM 1466 O O . GLY A 1 202 ? -5.496 14.236 -14.685 1.00 40.88 202 GLY A O 1
ATOM 1467 N N . GLY A 1 203 ? -7.435 13.258 -14.214 1.00 34.50 203 GLY A N 1
ATOM 1468 C CA . GLY A 1 203 ? -7.434 12.426 -15.433 1.00 34.50 203 GLY A CA 1
ATOM 1469 C C . GLY A 1 203 ? -6.287 11.404 -15.548 1.00 34.50 203 GLY A C 1
ATOM 1470 O O . GLY A 1 203 ? -6.279 10.606 -16.484 1.00 34.50 203 GLY A O 1
ATOM 1471 N N . ALA A 1 204 ? -5.367 11.353 -14.581 1.00 36.31 204 ALA A N 1
ATOM 1472 C CA . ALA A 1 204 ? -4.413 10.266 -14.417 1.00 36.31 204 ALA A CA 1
ATOM 1473 C C . ALA A 1 204 ? -5.172 9.023 -13.926 1.00 36.31 204 ALA A C 1
ATOM 1475 O O . ALA A 1 204 ? -5.473 8.862 -12.745 1.00 36.31 204 ALA A O 1
ATOM 1476 N N . GLY A 1 205 ? -5.568 8.177 -14.875 1.00 37.38 205 GLY A N 1
ATOM 1477 C CA . GLY A 1 205 ? -6.354 6.979 -14.621 1.00 37.38 205 GLY A CA 1
ATOM 1478 C C . GLY A 1 205 ? -5.761 6.079 -13.530 1.00 37.38 205 GLY A C 1
ATOM 1479 O O . GLY A 1 205 ? -4.573 5.770 -13.529 1.00 37.38 205 GLY A O 1
ATOM 1480 N N . VAL A 1 206 ? -6.652 5.638 -12.637 1.00 41.91 206 VAL A N 1
ATOM 1481 C CA . VAL A 1 206 ? -6.589 4.413 -11.826 1.00 41.91 206 VAL A CA 1
ATOM 1482 C C . VAL A 1 206 ? -5.210 4.145 -11.205 1.00 41.91 206 VAL A C 1
ATOM 1484 O O . VAL A 1 206 ? -4.393 3.409 -11.749 1.00 41.91 206 VAL A O 1
ATOM 1487 N N . HIS A 1 207 ? -4.969 4.651 -9.993 1.00 51.09 207 HIS A N 1
ATOM 1488 C CA . HIS A 1 207 ? -3.828 4.272 -9.140 1.00 51.09 207 HIS A CA 1
ATOM 1489 C C . HIS A 1 207 ? -3.954 2.842 -8.569 1.00 51.09 207 HIS A C 1
ATOM 1491 O O . HIS A 1 207 ? -3.653 2.582 -7.409 1.00 51.09 207 HIS A O 1
ATOM 1497 N N . GLY A 1 208 ? -4.423 1.897 -9.383 1.00 53.75 208 GLY A N 1
ATOM 1498 C CA . GLY A 1 208 ? -4.520 0.491 -9.021 1.00 53.75 208 GLY A CA 1
ATOM 1499 C C . GLY A 1 208 ? -3.194 -0.248 -9.250 1.00 53.75 208 GLY A C 1
ATOM 1500 O O . GLY A 1 208 ? -2.424 0.135 -10.139 1.00 53.75 208 GLY A O 1
ATOM 1501 N N . PRO A 1 209 ? -2.943 -1.355 -8.525 1.00 57.25 209 PRO A N 1
ATOM 1502 C CA . PRO A 1 209 ? -1.786 -2.226 -8.749 1.00 57.25 209 PRO A CA 1
ATOM 1503 C C . PRO A 1 209 ? -1.610 -2.645 -10.220 1.00 57.25 209 PRO A C 1
ATOM 1505 O O . PRO A 1 209 ? -0.488 -2.691 -10.716 1.00 57.25 209 PRO A O 1
ATOM 1508 N N . ALA A 1 210 ? -2.713 -2.863 -10.946 1.00 63.28 210 ALA A N 1
ATOM 1509 C CA . ALA A 1 210 ? -2.698 -3.230 -12.362 1.00 63.28 210 ALA A CA 1
ATOM 1510 C C . ALA A 1 210 ? -2.148 -2.120 -13.278 1.00 63.28 210 ALA A C 1
ATOM 1512 O O . ALA A 1 210 ? -1.315 -2.394 -14.135 1.00 63.28 210 ALA A O 1
ATOM 1513 N N . ALA A 1 211 ? -2.541 -0.860 -13.066 1.00 67.69 211 ALA A N 1
ATOM 1514 C CA . ALA A 1 211 ? -2.045 0.262 -13.867 1.00 67.69 211 ALA A CA 1
ATOM 1515 C C . ALA A 1 211 ? -0.564 0.562 -13.583 1.00 67.69 211 ALA A C 1
ATOM 1517 O O . ALA A 1 211 ? 0.177 0.983 -14.470 1.00 67.69 211 ALA A O 1
ATOM 1518 N N . HIS A 1 212 ? -0.113 0.336 -12.344 1.00 70.00 212 HIS A N 1
ATOM 1519 C CA . HIS A 1 212 ? 1.308 0.405 -12.007 1.00 70.00 212 HIS A CA 1
ATOM 1520 C C . HIS A 1 212 ? 2.111 -0.689 -12.727 1.00 70.00 212 HIS A C 1
ATOM 1522 O O . HIS A 1 212 ? 3.132 -0.380 -13.340 1.00 70.00 212 HIS A O 1
ATOM 1528 N N . LEU A 1 213 ? 1.626 -1.936 -12.711 1.00 74.19 213 LEU A N 1
ATOM 1529 C CA . LEU A 1 213 ? 2.244 -3.052 -13.434 1.00 74.19 213 LEU A CA 1
ATOM 1530 C C . LEU A 1 213 ? 2.279 -2.819 -14.947 1.00 74.19 213 LEU A C 1
ATOM 1532 O O . LEU A 1 213 ? 3.296 -3.089 -15.577 1.00 74.19 213 LEU A O 1
ATOM 1536 N N . GLU A 1 214 ? 1.208 -2.281 -15.526 1.00 80.00 214 GLU A N 1
ATOM 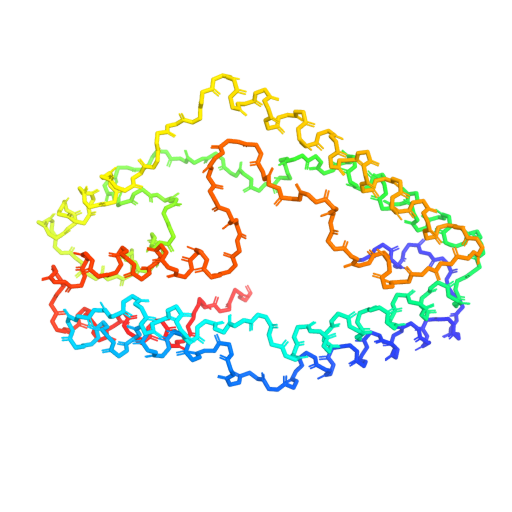1537 C CA . GLU A 1 214 ? 1.150 -1.956 -16.951 1.00 80.00 214 GLU A CA 1
ATOM 1538 C C . GLU A 1 214 ? 2.192 -0.901 -17.337 1.00 80.00 214 GLU A C 1
ATOM 1540 O O . GLU A 1 214 ? 2.929 -1.097 -18.304 1.00 80.00 214 GLU A O 1
ATOM 1545 N N . ARG A 1 215 ? 2.303 0.193 -16.566 1.00 77.62 215 ARG A N 1
ATOM 1546 C CA . ARG A 1 215 ? 3.344 1.213 -16.782 1.00 77.62 215 ARG A CA 1
ATOM 1547 C C . ARG A 1 215 ? 4.737 0.604 -16.689 1.00 77.62 215 ARG A C 1
ATOM 1549 O O . ARG A 1 215 ? 5.555 0.816 -17.573 1.00 77.62 215 ARG A O 1
ATOM 1556 N N . MET A 1 216 ? 4.978 -0.211 -15.664 1.00 81.56 216 MET A N 1
ATOM 1557 C CA . MET A 1 216 ? 6.256 -0.893 -15.484 1.00 81.56 216 MET A CA 1
ATOM 1558 C C . MET A 1 216 ? 6.592 -1.813 -16.669 1.00 81.56 216 MET A C 1
ATOM 1560 O O . MET A 1 216 ? 7.715 -1.784 -17.168 1.00 81.56 216 MET A O 1
ATOM 1564 N N . ALA A 1 217 ? 5.623 -2.592 -17.154 1.00 86.06 217 ALA A N 1
ATOM 1565 C CA . ALA A 1 217 ? 5.801 -3.478 -18.300 1.00 86.06 217 ALA A CA 1
ATOM 1566 C C . ALA A 1 217 ? 6.057 -2.705 -19.604 1.00 86.06 217 ALA A C 1
ATOM 1568 O O . ALA A 1 217 ? 6.907 -3.120 -20.388 1.00 86.06 217 ALA A O 1
ATOM 1569 N N . LYS A 1 218 ? 5.376 -1.570 -19.821 1.00 85.69 218 LYS A N 1
ATOM 1570 C CA . LYS A 1 218 ? 5.605 -0.678 -20.972 1.00 85.69 218 LYS A CA 1
ATOM 1571 C C . LYS A 1 218 ? 7.013 -0.091 -20.963 1.00 85.69 218 LYS A C 1
ATOM 1573 O O . LYS A 1 218 ? 7.717 -0.199 -21.962 1.00 85.69 218 LYS A O 1
ATOM 1578 N N . THR A 1 219 ? 7.453 0.447 -19.828 1.00 84.56 219 THR A N 1
ATOM 1579 C CA . THR A 1 219 ? 8.802 1.008 -19.720 1.00 84.56 219 THR A CA 1
ATOM 1580 C C . THR A 1 219 ? 9.871 -0.078 -19.894 1.00 84.56 219 THR A C 1
ATOM 1582 O O . THR A 1 219 ? 10.844 0.128 -20.613 1.00 84.56 219 THR A O 1
ATOM 1585 N N . LEU A 1 220 ? 9.680 -1.279 -19.330 1.00 88.25 220 LEU A N 1
ATOM 1586 C CA . LEU A 1 220 ? 10.604 -2.398 -19.555 1.00 88.25 220 LEU A CA 1
ATOM 1587 C C . LEU A 1 220 ? 10.609 -2.872 -21.013 1.00 88.25 220 LEU A C 1
ATOM 1589 O O . LEU A 1 220 ? 11.674 -3.183 -21.532 1.00 88.25 220 LEU A O 1
ATOM 1593 N N . ALA A 1 221 ? 9.467 -2.880 -21.704 1.00 89.44 221 ALA A N 1
ATOM 1594 C CA . ALA A 1 221 ? 9.419 -3.196 -23.131 1.00 89.44 221 ALA A CA 1
ATOM 1595 C C . ALA A 1 221 ? 10.268 -2.233 -23.983 1.00 89.44 221 ALA A C 1
ATOM 1597 O O . ALA A 1 221 ? 10.838 -2.667 -24.983 1.00 89.44 221 ALA A O 1
ATOM 1598 N N . ALA A 1 222 ? 10.379 -0.962 -23.580 1.00 87.19 222 ALA A N 1
ATOM 1599 C CA . ALA A 1 222 ? 11.205 0.039 -24.255 1.00 87.19 222 ALA A CA 1
ATOM 1600 C C . ALA A 1 222 ? 12.698 -0.045 -23.879 1.00 87.19 222 ALA A C 1
ATOM 1602 O O . ALA A 1 222 ? 13.552 0.191 -24.728 1.00 87.19 222 ALA A O 1
ATOM 1603 N N . VAL A 1 223 ? 13.020 -0.406 -22.631 1.00 86.56 223 VAL A N 1
ATOM 1604 C CA . VAL A 1 223 ? 14.407 -0.469 -22.128 1.00 86.56 223 VAL A CA 1
ATOM 1605 C C . VAL A 1 223 ? 15.109 -1.781 -22.484 1.00 86.56 223 VAL A C 1
ATOM 1607 O O . VAL A 1 223 ? 16.287 -1.778 -22.814 1.00 86.56 223 VAL A O 1
ATOM 1610 N N . VAL A 1 224 ? 14.407 -2.916 -22.446 1.00 90.44 224 VAL A N 1
ATOM 1611 C CA . VAL A 1 224 ? 14.994 -4.255 -22.645 1.00 90.44 224 VAL A CA 1
ATOM 1612 C C . VAL A 1 224 ? 15.785 -4.423 -23.957 1.00 90.44 224 VAL A C 1
ATOM 1614 O O . VAL A 1 224 ? 16.810 -5.105 -23.920 1.00 90.44 224 VAL A O 1
ATOM 1617 N N . PRO A 1 225 ? 15.386 -3.835 -25.102 1.00 90.88 225 PRO A N 1
ATOM 1618 C CA . PRO A 1 225 ? 16.183 -3.887 -26.331 1.00 90.88 225 PRO A CA 1
ATOM 1619 C C . PRO A 1 225 ? 17.535 -3.162 -26.254 1.00 90.88 225 PRO A C 1
ATOM 1621 O O . PRO A 1 225 ? 18.400 -3.442 -27.077 1.00 90.88 225 PRO A O 1
ATOM 1624 N N . LEU A 1 226 ? 17.711 -2.244 -25.297 1.00 87.56 226 LEU A N 1
ATOM 1625 C CA . LEU A 1 226 ? 18.953 -1.496 -25.073 1.00 87.56 226 LEU A CA 1
ATOM 1626 C C . LEU A 1 226 ? 19.940 -2.256 -24.178 1.00 87.56 226 LEU A C 1
ATOM 1628 O O . LEU A 1 226 ? 21.093 -1.853 -24.068 1.00 87.56 226 LEU A O 1
ATOM 1632 N N . LEU A 1 227 ? 19.484 -3.331 -23.528 1.00 89.00 227 LEU A N 1
ATOM 1633 C CA . LEU A 1 227 ? 20.272 -4.108 -22.580 1.00 89.00 227 LEU A CA 1
ATOM 1634 C C . LEU A 1 227 ? 20.957 -5.299 -23.253 1.00 89.00 227 LEU A C 1
ATOM 1636 O O . LEU A 1 227 ? 20.365 -6.025 -24.060 1.00 89.00 227 LEU A O 1
ATOM 1640 N N . GLU A 1 228 ? 22.178 -5.567 -22.815 1.00 90.56 228 GLU A N 1
ATOM 1641 C CA . GLU A 1 228 ? 22.925 -6.768 -23.152 1.00 90.56 228 GLU A CA 1
ATOM 1642 C C . GLU A 1 228 ? 22.308 -8.025 -22.509 1.00 90.56 228 GLU A C 1
ATOM 1644 O O . GLU A 1 228 ? 21.606 -7.941 -21.493 1.00 90.56 228 GLU A O 1
ATOM 1649 N N . PRO A 1 229 ? 22.569 -9.232 -23.052 1.00 91.12 229 PRO A N 1
ATOM 1650 C CA . PRO A 1 229 ? 22.028 -10.477 -22.504 1.00 91.12 229 PRO A CA 1
ATOM 1651 C C . PRO A 1 229 ? 22.290 -10.672 -21.003 1.00 91.12 229 PRO A C 1
ATOM 1653 O O . PRO A 1 229 ? 21.401 -11.124 -20.282 1.00 91.12 229 PRO A O 1
ATOM 1656 N N . GLU A 1 230 ? 23.474 -10.292 -20.525 1.00 88.19 230 GLU A N 1
ATOM 1657 C CA . GLU A 1 230 ? 23.885 -10.436 -19.124 1.00 88.19 230 GLU A CA 1
ATOM 1658 C C . GLU A 1 230 ? 23.130 -9.463 -18.205 1.00 88.19 230 GLU A C 1
ATOM 1660 O O . GLU A 1 230 ? 22.631 -9.857 -17.147 1.00 88.19 230 GLU A O 1
ATOM 1665 N N . GLN A 1 231 ? 22.937 -8.220 -18.656 1.00 88.38 231 GLN A N 1
ATOM 1666 C CA . GLN A 1 231 ? 22.139 -7.203 -17.966 1.00 88.38 231 GLN A CA 1
ATOM 1667 C C . GLN A 1 231 ? 20.655 -7.604 -17.894 1.00 88.38 231 GLN A C 1
ATOM 1669 O O . GLN A 1 231 ? 20.005 -7.423 -16.861 1.00 88.38 231 GLN A O 1
ATOM 1674 N N . ARG A 1 232 ? 20.111 -8.212 -18.960 1.00 91.31 232 ARG A N 1
ATOM 1675 C CA . ARG A 1 232 ? 18.736 -8.746 -18.969 1.00 91.31 232 ARG A CA 1
ATOM 1676 C C . ARG A 1 232 ? 18.560 -9.880 -17.966 1.00 91.31 232 ARG A C 1
ATOM 1678 O O . ARG A 1 232 ? 17.553 -9.920 -17.262 1.00 91.31 232 ARG A O 1
ATOM 1685 N N . GLU A 1 233 ? 19.535 -10.777 -17.856 1.00 89.94 233 GLU A N 1
ATOM 1686 C CA . GLU A 1 233 ? 19.486 -11.859 -16.870 1.00 89.94 233 GLU A CA 1
ATOM 1687 C C . GLU A 1 233 ? 19.558 -11.325 -15.430 1.00 89.94 233 GLU A C 1
ATOM 1689 O O . GLU A 1 233 ? 18.809 -11.783 -14.563 1.00 89.94 233 GLU A O 1
ATOM 1694 N N . ALA A 1 234 ? 20.405 -10.324 -15.168 1.00 85.81 234 ALA A N 1
ATOM 1695 C CA . ALA A 1 234 ? 20.481 -9.665 -13.864 1.00 85.81 234 ALA A CA 1
ATOM 1696 C C . ALA A 1 234 ? 19.153 -8.981 -13.489 1.00 85.81 234 ALA A C 1
ATOM 1698 O O . ALA A 1 234 ? 18.623 -9.204 -12.398 1.00 85.81 234 ALA A O 1
ATOM 1699 N N . LEU A 1 235 ? 18.565 -8.231 -14.425 1.00 86.62 235 LEU A N 1
ATOM 1700 C CA . LEU A 1 235 ? 17.281 -7.557 -14.232 1.00 86.62 235 LEU A CA 1
ATOM 1701 C C . LEU A 1 235 ? 16.132 -8.548 -13.993 1.00 86.62 235 LEU A C 1
ATOM 1703 O O . LEU A 1 235 ? 15.294 -8.334 -13.118 1.00 86.62 235 LEU A O 1
ATOM 1707 N N . ALA A 1 236 ? 16.096 -9.657 -14.734 1.00 87.25 236 ALA A N 1
ATOM 1708 C CA . ALA A 1 236 ? 15.087 -10.697 -14.558 1.00 87.25 236 ALA A CA 1
ATOM 1709 C C . ALA A 1 236 ? 15.161 -11.357 -13.171 1.00 87.25 236 ALA A C 1
ATOM 1711 O O . ALA A 1 236 ? 14.126 -11.584 -12.542 1.00 87.25 236 ALA A O 1
ATOM 1712 N N . LYS A 1 237 ? 16.373 -11.612 -12.660 1.00 85.19 237 LYS A N 1
ATOM 1713 C CA . LYS A 1 237 ? 16.571 -12.129 -11.296 1.00 85.19 237 LYS A CA 1
ATOM 1714 C C . LYS A 1 237 ? 16.082 -11.145 -10.237 1.00 85.19 237 LYS A C 1
ATOM 1716 O O . LYS A 1 237 ? 15.404 -11.563 -9.300 1.00 85.19 237 LYS A O 1
ATOM 1721 N N . ASP A 1 238 ? 16.373 -9.855 -10.393 1.00 81.62 238 ASP A N 1
ATOM 1722 C CA . ASP A 1 238 ? 15.896 -8.823 -9.465 1.00 81.62 238 ASP A CA 1
ATOM 1723 C C . ASP A 1 238 ? 14.356 -8.727 -9.459 1.00 81.62 238 ASP A C 1
ATOM 1725 O O . ASP A 1 238 ? 13.749 -8.597 -8.393 1.00 81.62 238 ASP A O 1
ATOM 1729 N N . LEU A 1 239 ? 13.700 -8.881 -10.616 1.00 82.25 239 LEU A N 1
ATOM 1730 C CA . LEU A 1 239 ? 12.235 -8.916 -10.720 1.00 82.25 239 LEU A CA 1
ATOM 1731 C C . LEU A 1 239 ? 11.606 -10.126 -10.007 1.00 82.25 239 LEU A C 1
ATOM 1733 O O . LEU A 1 239 ? 10.562 -9.991 -9.370 1.00 82.25 239 LEU A O 1
ATOM 1737 N N . GLU A 1 240 ? 12.233 -11.301 -10.076 1.00 82.44 240 GLU A N 1
ATOM 1738 C CA . GLU A 1 240 ? 11.753 -12.518 -9.400 1.00 82.44 240 GLU A CA 1
ATOM 1739 C C . GLU A 1 240 ? 11.9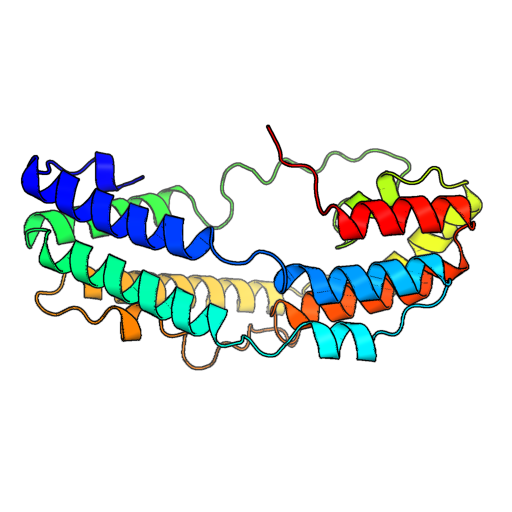80 -12.487 -7.884 1.00 82.44 240 GLU A C 1
ATOM 1741 O O . GLU A 1 240 ? 11.165 -12.998 -7.103 1.00 82.44 240 GLU A O 1
ATOM 1746 N N . GLN A 1 241 ? 13.086 -11.881 -7.453 1.00 75.12 241 GLN A N 1
ATOM 1747 C CA . GLN A 1 241 ? 13.427 -11.744 -6.040 1.00 75.12 241 GLN A CA 1
ATOM 1748 C C . GLN A 1 241 ? 12.585 -10.653 -5.361 1.00 75.12 241 GLN A C 1
ATOM 1750 O O . GLN A 1 241 ? 12.136 -10.845 -4.222 1.00 75.12 241 GLN A O 1
ATOM 1755 N N . GLY A 1 242 ? 12.274 -9.575 -6.087 1.00 64.94 242 GLY A N 1
ATOM 1756 C CA . GLY A 1 242 ? 11.623 -8.377 -5.565 1.00 64.94 242 GLY A CA 1
ATOM 1757 C C . GLY A 1 242 ? 12.600 -7.478 -4.790 1.00 64.94 242 GLY A C 1
ATOM 1758 O O . GLY A 1 242 ? 13.762 -7.841 -4.601 1.00 64.94 242 GLY A O 1
ATOM 1759 N N . PRO A 1 243 ? 12.157 -6.296 -4.318 1.00 56.97 243 PRO A N 1
ATOM 1760 C CA . PRO A 1 243 ? 13.025 -5.381 -3.582 1.00 56.97 243 PRO A CA 1
ATOM 1761 C C . PRO A 1 243 ? 13.621 -6.062 -2.335 1.00 56.97 243 PRO A C 1
ATOM 1763 O O . PRO A 1 243 ? 12.896 -6.779 -1.629 1.00 56.97 243 PRO A O 1
ATOM 1766 N N . PRO A 1 244 ? 14.920 -5.849 -2.037 1.00 50.75 244 PRO A N 1
ATOM 1767 C CA . PRO A 1 244 ? 15.563 -6.462 -0.883 1.00 50.75 244 PRO A CA 1
ATOM 1768 C C . PRO A 1 244 ? 14.830 -6.053 0.394 1.00 50.75 244 PRO A C 1
ATOM 1770 O O . PRO A 1 244 ? 14.419 -4.898 0.554 1.00 50.75 244 PRO A O 1
ATOM 1773 N N . ARG A 1 245 ? 14.654 -7.003 1.321 1.00 42.84 245 ARG A N 1
ATOM 1774 C CA . ARG A 1 245 ? 14.090 -6.685 2.635 1.00 42.84 245 ARG A CA 1
ATOM 1775 C C . ARG A 1 245 ? 15.028 -5.687 3.306 1.00 42.84 245 ARG A C 1
ATOM 1777 O O . ARG A 1 245 ? 16.182 -6.014 3.560 1.00 42.84 245 ARG A O 1
ATOM 1784 N N . ARG A 1 246 ? 14.542 -4.47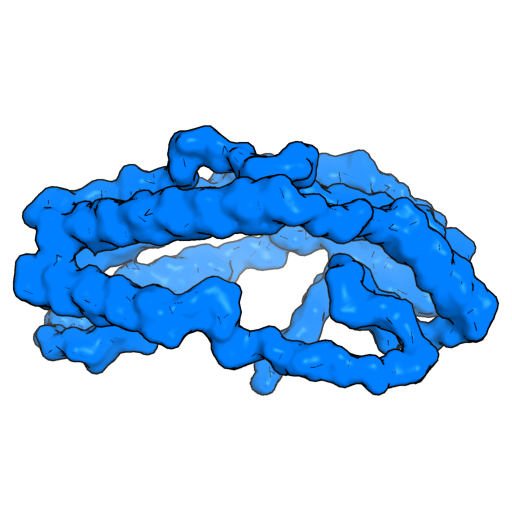2 3.569 1.00 34.47 246 ARG A N 1
ATOM 1785 C CA . ARG A 1 246 ? 15.236 -3.555 4.476 1.00 34.47 246 ARG A CA 1
ATOM 1786 C C . ARG A 1 246 ? 15.293 -4.245 5.841 1.00 34.47 246 ARG A C 1
ATOM 1788 O O . ARG A 1 246 ? 14.238 -4.548 6.398 1.00 34.47 246 ARG A O 1
ATOM 1795 N N . HIS A 1 247 ? 16.506 -4.576 6.273 1.00 30.91 247 HIS A N 1
ATOM 1796 C CA . HIS A 1 247 ? 16.808 -5.024 7.628 1.00 30.91 247 HIS A CA 1
ATOM 1797 C C . HIS A 1 247 ? 16.807 -3.831 8.580 1.00 30.91 247 HIS A C 1
ATOM 1799 O O . HIS A 1 247 ? 17.226 -2.737 8.134 1.00 30.91 247 HIS A O 1
#

pLDDT: mean 73.72, std 17.64, range [30.91, 94.44]